Protein AF-A0A927GPQ0-F1 (afdb_monomer_lite)

Sequence (306 aa):
MLKRHEITLTTPRPESTDDLEQVFSGLIETIDRRLIIAIDDIDRLSASEVLEAITTVRSLLITGTYHKCPPVFLISCDEDIVREAIVGVRPGLAHRPVQQARASEQQVPIKAAERKATEEAAQEYLNKLFTVRLVLPTHHDADLRLYLEQLLTQPDPHQLVGRLGGISALRDVLETLIHPEVRDPRHAIRLLNAFLADYGVAIRREQDNGAIAWITRGEVTGHPIALARLTVLRHDYRALYDAIRAEHDLLALLDDALLNTPSALRDPLLEGYTLKEEEDGSGTCPATASVLCPVSTPQPTLECAT

Organism: Streptomyces globisporus (NCBI:txid1908)

Radius of gyration: 28.95 Å; chains: 1; bounding box: 89×50×81 Å

Foldseek 3Di:
DPDDDDCPDDDPDDPDLVSVLVVLLVVVQVDPDAAEAEDEALLVDQLVSSVVVLVSVQSNQVSQPVDPHRYHYHYDYDPVSNLVSQCVVPLPPDDPDDDDDDDDPDPDPVVVVSSVVSSVVSVVVVVVSDPDDDDDDWDDLVVLLVVVLCVQPPPHHPPVCVLLVHSVSSSLLSVLLSDPVPTDNVSSVVLVVQLVVVLVVVVVLCPPPDVDSVDHNCNDSVCSSVSSNVSCCVPVVVVVVVLCVVPVVVVVLVVCVVVVPVVSCPDPSCPLPDDPPDDDDDDDDDDDDPDSDDDDDDDDDDDDDD

pLDDT: mean 74.05, std 20.0, range [26.34, 95.0]

Structure (mmCIF, N/CA/C/O backbone):
data_AF-A0A927GPQ0-F1
#
_entry.id   AF-A0A927GPQ0-F1
#
loop_
_atom_site.group_PDB
_atom_site.id
_atom_site.type_symbol
_atom_site.label_atom_id
_atom_site.label_alt_id
_atom_site.label_comp_id
_atom_site.label_asym_id
_atom_site.label_entity_id
_atom_site.label_seq_id
_atom_site.pdbx_PDB_ins_code
_atom_site.Cartn_x
_atom_site.Cartn_y
_atom_site.Cartn_z
_atom_site.occupancy
_atom_site.B_iso_or_equiv
_atom_site.auth_seq_id
_atom_site.auth_comp_id
_atom_site.auth_asym_id
_atom_site.auth_atom_id
_atom_site.pdbx_PDB_model_num
ATOM 1 N N . MET A 1 1 ? -15.956 12.354 -6.361 1.00 35.50 1 MET A N 1
ATOM 2 C CA . MET A 1 1 ? -16.480 13.625 -5.812 1.00 35.50 1 MET A CA 1
ATOM 3 C C . MET A 1 1 ? -16.931 13.386 -4.379 1.00 35.50 1 MET A C 1
ATOM 5 O O . MET A 1 1 ? -17.931 12.708 -4.181 1.00 35.50 1 MET A O 1
ATOM 9 N N . LEU A 1 2 ? -16.178 13.868 -3.388 1.00 34.47 2 LEU A N 1
ATOM 10 C CA . LEU A 1 2 ? -16.623 13.863 -1.990 1.00 34.47 2 LEU A CA 1
ATOM 11 C C . LEU A 1 2 ? -17.802 14.837 -1.859 1.00 34.47 2 LEU A C 1
ATOM 13 O O . LEU A 1 2 ? -17.718 15.970 -2.335 1.00 34.47 2 LEU A O 1
ATOM 17 N N . LYS A 1 3 ? -18.923 14.378 -1.288 1.00 41.16 3 LYS A N 1
ATOM 18 C CA . LYS A 1 3 ? -20.101 15.225 -1.057 1.00 41.16 3 LYS A CA 1
ATOM 19 C C . LYS A 1 3 ? -19.703 16.432 -0.203 1.00 41.16 3 LYS A C 1
ATOM 21 O O . LYS A 1 3 ? -18.959 16.290 0.764 1.00 41.16 3 LYS A O 1
ATOM 26 N N . ARG A 1 4 ? -20.233 17.607 -0.556 1.00 45.09 4 ARG A N 1
ATOM 27 C CA . ARG A 1 4 ? -20.211 18.807 0.292 1.00 45.09 4 ARG A CA 1
ATOM 28 C C . ARG A 1 4 ? -20.774 18.414 1.662 1.00 45.09 4 ARG A C 1
ATOM 30 O O . ARG A 1 4 ? -21.882 17.888 1.717 1.00 45.09 4 ARG A O 1
ATOM 37 N N . HIS A 1 5 ? -19.998 18.600 2.724 1.00 54.56 5 HIS A N 1
ATOM 38 C CA . HIS A 1 5 ? -20.475 18.382 4.084 1.00 54.56 5 HIS A CA 1
ATOM 39 C C . HIS A 1 5 ? -21.191 19.649 4.555 1.00 54.56 5 HIS A C 1
ATOM 41 O O . HIS A 1 5 ? -20.748 20.762 4.272 1.00 54.56 5 HIS A O 1
ATOM 47 N N . GLU A 1 6 ? -22.312 19.469 5.236 1.00 63.88 6 GLU A N 1
ATOM 48 C CA . GLU A 1 6 ? -23.047 20.533 5.907 1.00 63.88 6 GLU A CA 1
ATOM 49 C C . GLU A 1 6 ? -22.854 20.311 7.405 1.00 63.88 6 GLU A C 1
ATOM 51 O O . GLU A 1 6 ? -23.092 19.211 7.905 1.00 63.88 6 GLU A O 1
ATOM 56 N N . ILE A 1 7 ? -22.330 21.318 8.103 1.00 65.62 7 ILE A N 1
ATOM 57 C CA . ILE A 1 7 ? -22.150 21.244 9.553 1.00 65.62 7 ILE A CA 1
ATOM 58 C C . ILE A 1 7 ? -23.522 21.491 10.174 1.00 65.62 7 ILE A C 1
ATOM 60 O O . ILE A 1 7 ? -23.988 22.625 10.227 1.00 65.62 7 ILE A O 1
ATOM 64 N N . THR A 1 8 ? -24.177 20.419 10.610 1.00 59.59 8 THR A N 1
ATOM 65 C CA . THR A 1 8 ? -25.520 20.471 11.204 1.00 59.59 8 THR A CA 1
ATOM 66 C C . THR A 1 8 ? -25.501 20.852 12.683 1.00 59.59 8 THR A C 1
ATOM 68 O O . THR A 1 8 ? -26.508 21.326 13.201 1.00 59.59 8 THR A O 1
ATOM 71 N N . LEU A 1 9 ? -24.375 20.641 13.374 1.00 58.19 9 LEU A N 1
ATOM 72 C CA . LEU A 1 9 ? -24.238 20.902 14.804 1.00 58.19 9 LEU A CA 1
ATOM 73 C C . LEU A 1 9 ? -22.770 21.166 15.168 1.00 58.19 9 LEU A C 1
ATOM 75 O O . LEU A 1 9 ? -21.884 20.442 14.714 1.00 58.19 9 LEU A O 1
ATOM 79 N N . THR A 1 10 ? -22.523 22.163 16.017 1.00 63.78 10 THR A N 1
ATOM 80 C CA . THR A 1 10 ? -21.186 22.469 16.543 1.00 63.78 10 THR A CA 1
ATOM 81 C C . THR A 1 10 ? -21.266 22.544 18.061 1.00 63.78 10 THR A C 1
ATOM 83 O O . THR A 1 10 ? -21.951 23.409 18.603 1.00 63.78 10 THR A O 1
ATOM 86 N N . THR A 1 11 ? -20.574 21.643 18.750 1.00 61.56 11 THR A N 1
ATOM 87 C CA . THR A 1 11 ? -20.457 21.636 20.214 1.00 61.56 11 THR A CA 1
ATOM 88 C C . THR A 1 11 ? -19.042 22.040 20.634 1.00 61.56 11 THR A C 1
ATOM 90 O O . THR A 1 11 ? -18.096 21.803 19.875 1.00 61.56 11 THR A O 1
ATOM 93 N N . PRO A 1 12 ? -18.866 22.668 21.813 1.00 64.75 12 PRO A N 1
ATOM 94 C CA . PRO A 1 12 ? -17.539 22.937 22.358 1.00 64.75 12 PRO A CA 1
ATOM 95 C C . PRO A 1 12 ? -16.742 21.636 22.493 1.00 64.75 12 PRO A C 1
ATOM 97 O O . PRO A 1 12 ? -17.313 20.559 22.684 1.00 64.75 12 PRO A O 1
ATOM 100 N N . ARG A 1 13 ? -15.416 21.739 22.356 1.00 71.12 13 ARG A N 1
ATOM 101 C CA . ARG A 1 13 ? -14.523 20.588 22.492 1.00 71.12 13 ARG A CA 1
ATOM 102 C C . ARG A 1 13 ? -14.654 20.043 23.923 1.00 71.12 13 ARG A C 1
ATOM 104 O O . ARG A 1 13 ? -14.465 20.828 24.848 1.00 71.12 13 ARG A O 1
ATOM 111 N N . PRO A 1 14 ? -14.966 18.752 24.112 1.00 75.31 14 PRO A N 1
ATOM 112 C CA . PRO A 1 14 ? -14.990 18.165 25.445 1.00 75.31 14 PRO A CA 1
ATOM 113 C C . PRO A 1 14 ? -13.581 18.200 26.051 1.00 75.31 14 PRO A C 1
ATOM 115 O O . PRO A 1 14 ? -12.601 17.911 25.358 1.00 75.31 14 PRO A O 1
ATOM 118 N N . GLU A 1 15 ? -13.485 18.594 27.322 1.00 76.00 15 GLU A N 1
ATOM 119 C CA . GLU A 1 15 ? -12.213 18.725 28.051 1.00 76.00 15 GLU A CA 1
ATOM 120 C C . GLU A 1 15 ? -11.910 17.498 28.926 1.00 76.00 15 GLU A C 1
ATOM 122 O O . GLU A 1 15 ? -10.756 17.274 29.288 1.00 76.00 15 GLU A O 1
ATOM 127 N N . SER A 1 16 ? -12.924 16.677 29.219 1.00 80.94 16 SER A N 1
ATOM 128 C CA . SER A 1 16 ? -12.806 15.435 29.986 1.00 80.94 16 SER A CA 1
ATOM 129 C C . SER A 1 16 ? -13.460 14.240 29.281 1.00 80.94 16 SER A C 1
ATOM 131 O O . SER A 1 16 ? -14.240 14.395 28.337 1.00 80.94 16 SER A O 1
ATOM 133 N N . THR A 1 17 ? -13.148 13.028 29.750 1.00 76.81 17 THR A N 1
ATOM 134 C CA . THR A 1 17 ? -13.767 11.784 29.265 1.00 76.81 17 THR A CA 1
ATOM 135 C C . THR A 1 17 ? -15.275 11.76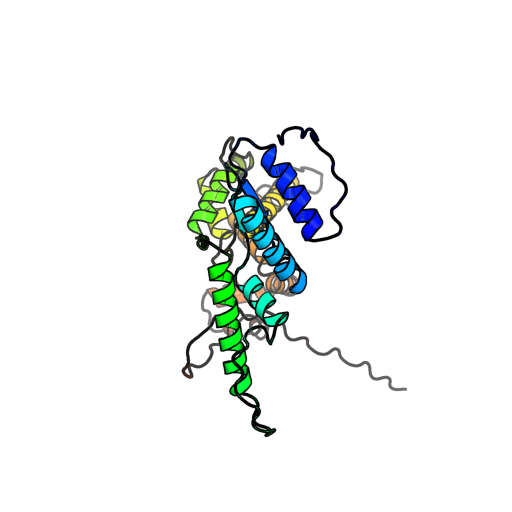5 29.521 1.00 76.81 17 THR A C 1
ATOM 137 O O . THR A 1 17 ? -16.032 11.387 28.631 1.00 76.81 17 THR A O 1
ATOM 140 N N . ASP A 1 18 ? -15.715 12.240 30.687 1.00 81.31 18 ASP A N 1
ATOM 141 C CA . ASP A 1 18 ? -17.134 12.286 31.059 1.00 81.31 18 ASP A CA 1
ATOM 142 C C . ASP A 1 18 ? -17.908 13.271 30.163 1.00 81.31 18 ASP A C 1
ATOM 144 O O . ASP A 1 18 ? -18.991 12.955 29.666 1.00 81.31 18 ASP A O 1
ATOM 148 N N . ASP A 1 19 ? -17.319 14.440 29.871 1.00 84.50 19 ASP A N 1
ATOM 149 C CA . ASP A 1 19 ? -17.909 15.410 28.937 1.00 84.50 19 ASP A CA 1
ATOM 150 C C . ASP A 1 19 ? -18.033 14.817 27.531 1.00 84.50 19 ASP A C 1
ATOM 152 O O . ASP A 1 19 ? -19.026 15.031 26.831 1.00 84.50 19 ASP A O 1
ATOM 156 N N . LEU A 1 20 ? -17.021 14.057 27.107 1.00 85.69 20 LEU A N 1
ATOM 157 C CA . LEU A 1 20 ? -17.003 13.397 25.809 1.00 85.69 20 LEU A CA 1
ATOM 158 C C . LEU A 1 20 ? -18.103 12.332 25.710 1.00 85.69 20 LEU A C 1
ATOM 160 O O . LEU A 1 20 ? -18.787 12.270 24.687 1.00 85.69 20 LEU A O 1
ATOM 164 N N . GLU A 1 21 ? -18.328 11.543 26.763 1.00 85.06 21 GLU A N 1
ATOM 165 C CA . GLU A 1 21 ? -19.433 10.579 26.831 1.00 85.06 21 GLU A CA 1
ATOM 166 C C . GLU A 1 21 ? -20.800 11.265 26.767 1.00 85.06 21 GLU A C 1
ATOM 168 O O . GLU A 1 21 ? -21.689 10.805 26.045 1.00 85.06 21 GLU A O 1
ATOM 173 N N . GLN A 1 22 ? -20.972 12.383 27.476 1.00 85.62 22 GLN A N 1
ATOM 174 C CA . GLN A 1 22 ? -22.234 13.119 27.493 1.00 85.62 22 GLN A CA 1
ATOM 175 C C . GLN A 1 22 ? -22.545 13.752 26.132 1.00 85.62 22 GLN A C 1
ATOM 177 O O . GLN A 1 22 ? -23.672 13.645 25.638 1.00 85.62 22 GLN A O 1
ATOM 182 N N . VAL A 1 23 ? -21.543 14.364 25.495 1.00 86.00 23 VAL A N 1
ATOM 183 C CA . VAL A 1 23 ? -21.668 14.897 24.132 1.00 86.00 23 VAL A CA 1
ATOM 184 C C . VAL A 1 23 ? -21.967 13.770 23.148 1.00 86.00 23 VAL A C 1
ATOM 186 O O . VAL A 1 23 ? -22.861 13.910 22.314 1.00 86.00 23 VAL A O 1
ATOM 189 N N . PHE A 1 24 ? -21.269 12.637 23.257 1.00 88.62 24 PHE A N 1
ATOM 190 C CA . PHE A 1 24 ? -21.509 11.486 22.393 1.00 88.62 24 PHE A CA 1
ATOM 191 C C . PHE A 1 24 ? -22.931 10.947 22.543 1.00 88.62 24 PHE A C 1
ATOM 193 O O . PHE A 1 24 ? -23.598 10.756 21.530 1.00 88.62 24 PHE A O 1
ATOM 200 N N . SER A 1 25 ? -23.412 10.774 23.778 1.00 86.56 25 SER A N 1
ATOM 201 C CA . SER A 1 25 ? -24.778 10.331 24.078 1.00 86.56 25 SER A CA 1
ATOM 202 C C . SER A 1 25 ? -25.826 11.243 23.430 1.00 86.56 25 SER A C 1
ATOM 204 O O . SER A 1 25 ? -26.692 10.778 22.687 1.00 86.56 25 SER A O 1
ATOM 206 N N . GLY A 1 26 ? -25.682 12.563 23.595 1.00 85.06 26 GLY A N 1
ATOM 207 C CA . GLY A 1 26 ? -26.582 13.527 22.959 1.00 85.06 26 GLY A CA 1
ATOM 208 C C . GLY A 1 26 ? -26.540 13.470 21.429 1.00 85.06 26 GLY A C 1
ATOM 209 O O . GLY A 1 26 ? -27.575 13.576 20.775 1.00 85.06 26 GLY A O 1
ATOM 210 N N . LEU A 1 27 ? -25.362 13.257 20.833 1.00 84.12 27 LEU A N 1
ATOM 211 C CA . LEU A 1 27 ? -25.227 13.133 19.380 1.00 84.12 27 LEU A CA 1
ATOM 212 C C . LEU A 1 27 ? -25.909 11.870 18.849 1.00 84.12 27 LEU A C 1
ATOM 214 O O . LEU A 1 27 ? -26.637 11.945 17.859 1.00 84.12 27 LEU A O 1
ATOM 218 N N . ILE A 1 28 ? -25.712 10.721 19.493 1.00 87.75 28 ILE A N 1
ATOM 219 C CA . ILE A 1 28 ? -26.291 9.460 19.017 1.00 87.75 28 ILE A CA 1
ATOM 220 C C . ILE A 1 28 ? -27.809 9.390 19.216 1.00 87.75 28 ILE A C 1
ATOM 222 O O . ILE A 1 28 ? -28.476 8.729 18.424 1.00 87.75 28 ILE A O 1
ATOM 226 N N . GLU A 1 29 ? -28.380 10.116 20.185 1.00 85.31 29 GLU A N 1
ATOM 227 C CA . GLU A 1 29 ? -29.839 10.258 20.329 1.00 85.31 29 GLU A CA 1
ATOM 228 C C . GLU A 1 29 ? -30.501 10.929 19.122 1.00 85.31 29 GLU A C 1
ATOM 230 O O . GLU A 1 29 ? -31.644 10.620 18.795 1.00 85.31 29 GLU A O 1
ATOM 235 N N . THR A 1 30 ? -29.787 11.816 18.424 1.00 84.88 30 THR A N 1
ATOM 236 C CA . THR A 1 30 ? -30.317 12.489 17.226 1.00 84.88 30 THR A CA 1
ATOM 237 C C . THR A 1 30 ? -30.291 11.614 15.969 1.00 84.88 30 THR A C 1
ATOM 239 O O . THR A 1 30 ? -30.823 12.005 14.928 1.00 84.88 30 THR A O 1
ATOM 242 N N . ILE A 1 31 ? -29.666 10.433 16.033 1.00 84.69 31 ILE A N 1
ATOM 243 C CA . ILE A 1 31 ? -29.423 9.573 14.876 1.00 84.69 31 ILE A CA 1
ATOM 244 C C . ILE A 1 31 ? -30.365 8.364 14.922 1.00 84.69 31 ILE A C 1
ATOM 246 O O . ILE A 1 31 ? -30.098 7.351 15.558 1.00 84.69 31 ILE A O 1
ATOM 250 N N . ASP A 1 32 ? -31.439 8.420 14.132 1.00 84.00 32 ASP A N 1
ATOM 251 C CA . ASP A 1 32 ? -32.429 7.332 14.009 1.00 84.00 32 ASP A CA 1
ATOM 252 C C . ASP A 1 32 ? -31.963 6.132 13.155 1.00 84.00 32 ASP A C 1
ATOM 254 O O . ASP A 1 32 ? -32.746 5.242 12.809 1.00 84.00 32 ASP A O 1
ATOM 258 N N . ARG A 1 33 ? -30.694 6.111 12.737 1.00 86.38 33 ARG A N 1
ATOM 259 C CA . ARG A 1 33 ? -30.117 5.083 11.857 1.00 86.38 33 ARG A CA 1
ATOM 260 C C . ARG A 1 33 ? -28.932 4.402 12.525 1.00 86.38 33 ARG A C 1
ATOM 262 O O . ARG A 1 33 ? -28.359 4.902 13.482 1.00 86.38 33 ARG A O 1
ATOM 269 N N . ARG A 1 34 ? -28.517 3.260 11.973 1.00 86.38 34 ARG A N 1
ATOM 270 C CA . ARG A 1 34 ? -27.293 2.589 12.417 1.00 86.38 34 ARG A CA 1
ATOM 271 C C . ARG A 1 34 ? -26.078 3.483 12.151 1.00 86.38 34 ARG A C 1
ATOM 273 O O . ARG A 1 34 ? -25.775 3.772 10.994 1.00 86.38 34 ARG A O 1
ATOM 280 N N . LEU A 1 35 ? -25.393 3.879 13.218 1.00 89.44 35 LEU A N 1
ATOM 281 C CA . LEU A 1 35 ? -24.148 4.636 13.163 1.00 89.44 35 LEU A CA 1
ATOM 282 C C . LEU A 1 35 ? -22.956 3.677 13.042 1.00 89.44 35 LEU A C 1
ATOM 284 O O . LEU A 1 35 ? -22.851 2.713 13.801 1.00 89.44 35 LEU A O 1
ATOM 288 N N . ILE A 1 36 ? -22.065 3.939 12.086 1.00 91.56 36 ILE A N 1
ATOM 289 C CA . ILE A 1 36 ? -20.790 3.231 11.928 1.00 91.56 36 ILE A CA 1
ATOM 290 C C . ILE A 1 36 ? -19.677 4.267 12.058 1.00 91.56 36 ILE A C 1
ATOM 292 O O . ILE A 1 36 ? -19.671 5.256 11.328 1.00 91.56 36 ILE A O 1
ATOM 296 N N . ILE A 1 37 ? -18.752 4.031 12.982 1.00 91.69 37 ILE A N 1
ATOM 297 C CA . ILE A 1 37 ? -17.593 4.880 13.248 1.00 91.69 37 ILE A CA 1
ATOM 298 C C . ILE A 1 37 ? -16.360 4.070 12.861 1.00 91.69 37 ILE A C 1
ATOM 300 O O . ILE A 1 37 ? -16.071 3.053 13.484 1.00 91.69 37 ILE A O 1
ATOM 304 N N . ALA A 1 38 ? -15.665 4.495 11.809 1.00 93.75 38 ALA A N 1
ATOM 305 C CA . ALA A 1 38 ? -14.419 3.876 11.376 1.00 93.75 38 ALA A CA 1
ATOM 306 C C . ALA A 1 38 ? -13.232 4.703 11.880 1.00 93.75 38 ALA A C 1
ATOM 308 O O . ALA A 1 38 ? -13.181 5.911 11.648 1.00 93.75 38 ALA A O 1
ATOM 309 N N . ILE A 1 39 ? -12.311 4.044 12.574 1.00 92.56 39 ILE A N 1
ATOM 310 C CA . ILE A 1 39 ? -11.076 4.605 13.114 1.00 92.56 39 ILE A CA 1
ATOM 311 C C . ILE A 1 39 ? -9.935 3.854 12.439 1.00 92.56 39 ILE A C 1
ATOM 313 O O . ILE A 1 39 ? -9.828 2.638 12.586 1.00 92.56 39 ILE A O 1
ATOM 317 N N . ASP A 1 40 ? -9.123 4.578 11.678 1.00 92.12 40 ASP A N 1
ATOM 318 C CA . ASP A 1 40 ? -8.018 4.007 10.912 1.00 92.12 40 ASP A CA 1
ATOM 319 C C . ASP A 1 40 ? -6.670 4.344 11.550 1.00 92.12 40 ASP A C 1
ATOM 321 O O . ASP A 1 40 ? -6.547 5.377 12.213 1.00 92.12 40 ASP A O 1
ATOM 325 N N . ASP A 1 41 ? -5.675 3.483 11.323 1.00 89.44 41 ASP A N 1
ATOM 326 C CA . ASP A 1 41 ? -4.270 3.695 11.686 1.00 89.44 41 ASP A CA 1
ATOM 327 C C . ASP A 1 41 ? -4.035 4.058 13.183 1.00 89.44 41 ASP A C 1
ATOM 329 O O . ASP A 1 41 ? -3.163 4.870 13.515 1.00 89.44 41 ASP A O 1
ATOM 333 N N . ILE A 1 42 ? -4.804 3.484 14.125 1.00 89.56 42 ILE A N 1
ATOM 334 C CA . ILE A 1 42 ? -4.633 3.760 15.576 1.00 89.56 42 ILE A CA 1
ATOM 335 C C . ILE A 1 42 ? -3.237 3.358 16.084 1.00 89.56 42 ILE A C 1
ATOM 337 O O . ILE A 1 42 ? -2.713 3.951 17.020 1.00 89.56 42 ILE A O 1
ATOM 341 N N . ASP A 1 43 ? -2.617 2.379 15.435 1.00 88.56 43 ASP A N 1
ATOM 342 C CA . ASP A 1 43 ? -1.266 1.870 15.660 1.00 88.56 43 ASP A CA 1
ATOM 343 C C . ASP A 1 43 ? -0.155 2.860 15.266 1.00 88.56 43 ASP A C 1
ATOM 345 O O . ASP A 1 43 ? 1.009 2.634 15.589 1.00 88.56 43 ASP A O 1
ATOM 349 N N . ARG A 1 44 ? -0.481 3.995 14.630 1.00 89.94 44 ARG A N 1
ATOM 350 C CA . ARG A 1 44 ? 0.476 5.097 14.404 1.00 89.94 44 ARG A CA 1
ATOM 351 C C . ARG A 1 44 ? 0.666 6.012 15.615 1.00 89.94 44 ARG A C 1
ATOM 353 O O . ARG A 1 44 ? 1.570 6.848 15.598 1.00 89.94 44 ARG A O 1
ATOM 360 N N . LEU A 1 45 ? -0.208 5.919 16.616 1.00 89.31 45 LEU A N 1
ATOM 361 C CA . LEU A 1 45 ? -0.140 6.740 17.823 1.00 89.31 45 LEU A CA 1
ATOM 362 C C . LEU A 1 45 ? 1.001 6.285 18.743 1.00 89.31 45 LEU A C 1
ATOM 364 O O . LEU A 1 45 ? 1.496 5.162 18.649 1.00 89.31 45 LEU A O 1
ATOM 368 N N . SER A 1 46 ? 1.411 7.148 19.678 1.00 88.56 46 SER A N 1
ATOM 369 C CA . SER A 1 46 ? 2.329 6.717 20.735 1.00 88.56 46 SER A CA 1
ATOM 370 C C . SER A 1 46 ? 1.657 5.686 21.648 1.00 88.56 46 SER A C 1
ATOM 372 O O . SER A 1 46 ? 0.436 5.662 21.794 1.00 88.56 46 SER A O 1
ATOM 374 N N . ALA A 1 47 ? 2.447 4.848 22.321 1.00 86.50 47 ALA A N 1
ATOM 375 C CA . ALA A 1 47 ? 1.906 3.747 23.116 1.00 86.50 47 ALA A CA 1
ATOM 376 C C . ALA A 1 47 ? 0.869 4.191 24.173 1.00 86.50 47 ALA A C 1
ATOM 378 O O . ALA A 1 47 ? -0.133 3.507 24.391 1.00 86.50 47 ALA A O 1
ATOM 379 N N . SER A 1 48 ? 1.076 5.350 24.813 1.00 85.75 48 SER A N 1
ATOM 380 C CA . SER A 1 48 ? 0.124 5.918 25.777 1.00 85.75 48 SER A CA 1
ATOM 381 C C . SER A 1 48 ? -1.182 6.364 25.123 1.00 85.75 48 SER A C 1
ATOM 383 O O . SER A 1 48 ? -2.253 6.110 25.668 1.00 85.75 48 SER A O 1
ATOM 385 N N . GLU A 1 49 ? -1.094 6.982 23.946 1.00 88.88 49 GLU A N 1
ATOM 386 C CA . GLU A 1 49 ? -2.250 7.466 23.188 1.00 88.88 49 GLU A CA 1
ATOM 387 C C . GLU A 1 49 ? -3.067 6.309 22.603 1.00 88.88 49 GLU A C 1
ATOM 389 O O . GLU A 1 49 ? -4.291 6.381 22.598 1.00 88.88 49 GLU A O 1
ATOM 394 N N . VAL A 1 50 ? -2.421 5.213 22.177 1.00 88.12 50 VAL A N 1
ATOM 395 C CA . VAL A 1 50 ? -3.112 3.982 21.745 1.00 88.12 50 VAL A CA 1
ATOM 396 C C . VAL A 1 50 ? -4.028 3.472 22.859 1.00 88.12 50 VAL A C 1
ATOM 398 O O . VAL A 1 50 ? -5.203 3.184 22.630 1.00 88.12 50 VAL A O 1
ATOM 401 N N . LEU A 1 51 ? -3.505 3.380 24.086 1.00 84.31 51 LEU A N 1
ATOM 402 C CA . LEU A 1 51 ? -4.264 2.884 25.230 1.00 84.31 51 LEU A CA 1
ATOM 403 C C . LEU A 1 51 ? -5.400 3.832 25.628 1.00 84.31 51 LEU A C 1
ATOM 405 O O . LEU A 1 51 ? -6.490 3.369 25.978 1.00 84.31 51 LEU A O 1
ATOM 409 N N . GLU A 1 52 ? -5.148 5.140 25.591 1.00 87.00 52 GLU A N 1
ATOM 410 C CA . GLU A 1 52 ? -6.166 6.159 25.841 1.00 87.00 52 GLU A CA 1
ATOM 411 C C . GLU A 1 52 ? -7.286 6.058 24.805 1.00 87.00 52 GLU A C 1
ATOM 413 O O . GLU A 1 52 ? -8.436 5.855 25.182 1.00 87.00 52 GLU A O 1
ATOM 418 N N . ALA A 1 53 ? -6.948 6.050 23.514 1.00 89.12 53 ALA A N 1
ATOM 419 C CA . ALA A 1 53 ? -7.902 5.929 22.419 1.00 89.12 53 ALA A CA 1
ATOM 420 C C . ALA A 1 53 ? -8.746 4.650 22.528 1.00 89.12 53 ALA A C 1
ATOM 422 O O . ALA A 1 53 ? -9.971 4.705 22.425 1.00 89.12 53 ALA A O 1
ATOM 423 N N . ILE A 1 54 ? -8.123 3.504 22.812 1.00 87.75 54 ILE A N 1
ATOM 424 C CA . ILE A 1 54 ? -8.828 2.236 23.040 1.00 87.75 54 ILE A CA 1
ATOM 425 C C . ILE A 1 54 ? -9.780 2.325 24.242 1.00 87.75 54 ILE A C 1
ATOM 427 O O . ILE A 1 54 ? -10.917 1.845 24.182 1.00 87.75 54 ILE A O 1
ATOM 431 N N . THR A 1 55 ? -9.335 2.941 25.338 1.00 86.00 55 THR A N 1
ATOM 432 C CA . THR A 1 55 ? -10.150 3.103 26.549 1.00 86.00 55 THR A CA 1
ATOM 433 C C . THR A 1 55 ? -11.340 4.022 26.285 1.00 86.00 55 THR A C 1
ATOM 435 O O . THR A 1 55 ? -12.457 3.693 26.684 1.00 86.00 55 THR A O 1
ATOM 438 N N . THR A 1 56 ? -11.134 5.114 25.549 1.00 89.19 56 THR A N 1
ATOM 439 C CA . THR A 1 56 ? -12.193 6.028 25.115 1.00 89.19 56 THR A CA 1
ATOM 440 C C . THR A 1 56 ? -13.191 5.320 24.209 1.00 89.19 56 THR A C 1
ATOM 442 O O . THR A 1 56 ? -14.388 5.383 24.462 1.00 89.19 56 THR A O 1
ATOM 445 N N . VAL A 1 57 ? -12.735 4.570 23.199 1.00 89.88 57 VAL A N 1
ATOM 446 C CA . VAL A 1 57 ? -13.636 3.804 22.320 1.00 89.88 57 VAL A CA 1
ATOM 447 C C . VAL A 1 57 ? -14.467 2.804 23.122 1.00 89.88 57 VAL A C 1
ATOM 449 O O . VAL A 1 57 ? -15.665 2.665 22.882 1.00 89.88 57 VAL A O 1
ATOM 452 N N . ARG A 1 58 ? -13.865 2.138 24.112 1.00 87.50 58 ARG A N 1
ATOM 453 C CA . ARG A 1 58 ? -14.592 1.232 25.007 1.00 87.50 58 ARG A CA 1
ATOM 454 C C . ARG A 1 58 ? -15.670 1.952 25.814 1.00 87.50 58 ARG A C 1
ATOM 456 O O . ARG A 1 58 ? -16.769 1.419 25.946 1.00 87.50 58 ARG A O 1
ATOM 463 N N . SER A 1 59 ? -15.357 3.120 26.364 1.00 88.06 59 SER A N 1
ATOM 464 C CA . SER A 1 59 ? -16.312 3.925 27.130 1.00 88.06 59 SER A CA 1
ATOM 465 C C . SER A 1 59 ? -17.475 4.372 26.231 1.00 88.06 59 SER A C 1
ATOM 467 O O . SER A 1 59 ? -18.632 4.095 26.543 1.00 88.06 59 SER A O 1
ATOM 469 N N . LEU A 1 60 ? -17.178 4.879 25.030 1.00 89.94 60 LEU A N 1
ATOM 470 C CA . LEU A 1 60 ? -18.183 5.266 24.038 1.00 89.94 60 LEU A CA 1
ATOM 471 C C . LEU A 1 60 ? -19.063 4.101 23.573 1.00 89.94 60 LEU A C 1
ATOM 473 O O . LEU A 1 60 ? -20.266 4.276 23.375 1.00 89.94 60 LEU A O 1
ATOM 477 N N . LEU A 1 61 ? -18.485 2.909 23.401 1.00 87.56 61 LEU A N 1
ATOM 478 C CA . LEU A 1 61 ? -19.234 1.688 23.109 1.00 87.56 61 LEU A CA 1
ATOM 479 C C . LEU A 1 61 ? -20.255 1.410 24.215 1.00 87.56 61 LEU A C 1
ATOM 481 O O . LEU A 1 61 ? -21.429 1.216 23.913 1.00 87.56 61 LEU A O 1
ATOM 485 N N . ILE A 1 62 ? -19.830 1.433 25.482 1.00 86.81 62 ILE A N 1
ATOM 486 C CA . ILE A 1 62 ? -20.709 1.198 26.637 1.00 86.81 62 ILE A CA 1
ATOM 487 C C . ILE A 1 62 ? -21.820 2.248 26.686 1.00 86.81 62 ILE A C 1
ATOM 489 O O . ILE A 1 62 ? -22.988 1.873 26.781 1.00 86.81 62 ILE A O 1
ATOM 493 N N . THR A 1 63 ? -21.494 3.531 26.536 1.00 86.19 63 THR A N 1
ATOM 494 C CA . THR A 1 63 ?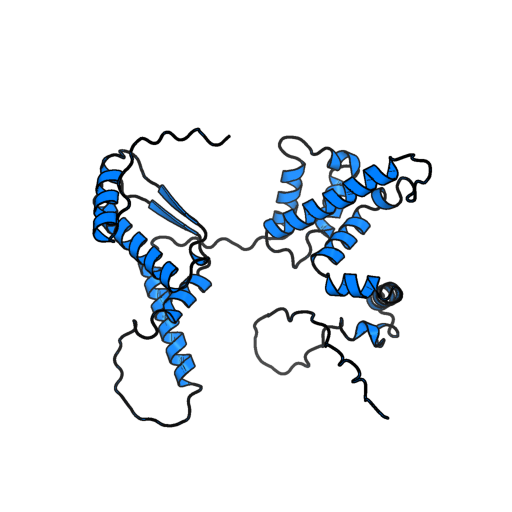 -22.488 4.614 26.491 1.00 86.19 63 THR A CA 1
ATOM 495 C C . THR A 1 63 ? -23.490 4.377 25.360 1.00 86.19 63 THR A C 1
ATOM 497 O O . THR A 1 63 ? -24.699 4.407 25.573 1.00 86.19 63 THR A O 1
ATOM 500 N N . GLY A 1 64 ? -22.997 4.009 24.176 1.00 84.00 64 GLY A N 1
ATOM 501 C CA . GLY A 1 64 ? -23.808 3.728 22.996 1.00 84.00 64 GLY A CA 1
ATOM 502 C C . GLY A 1 64 ? -24.677 2.465 23.063 1.00 84.00 64 GLY A C 1
ATOM 503 O O . GLY A 1 64 ? -25.683 2.393 22.354 1.00 84.00 64 GLY A O 1
ATOM 504 N N . THR A 1 65 ? -24.340 1.468 23.892 1.00 82.19 65 THR A N 1
ATOM 505 C CA . THR A 1 65 ? -25.085 0.191 23.935 1.00 82.19 65 THR A CA 1
ATOM 506 C C . THR A 1 65 ? -26.538 0.322 24.383 1.00 82.19 65 THR A C 1
ATOM 508 O O . THR A 1 65 ? -27.360 -0.503 23.988 1.00 82.19 65 THR A O 1
ATOM 511 N N . TYR A 1 66 ? -26.879 1.352 25.160 1.00 77.75 66 TYR A N 1
ATOM 512 C CA . TYR A 1 66 ? -28.240 1.542 25.675 1.00 77.75 66 TYR A CA 1
ATOM 513 C C . TYR A 1 66 ? -29.183 2.235 24.680 1.00 77.75 66 TYR A C 1
ATOM 515 O O . TYR A 1 66 ? -30.372 2.394 24.959 1.00 77.75 66 TYR A O 1
ATOM 523 N N . HIS A 1 67 ? -28.683 2.619 23.503 1.00 80.06 67 HIS A N 1
ATOM 524 C CA . HIS A 1 67 ? -29.470 3.307 22.485 1.00 80.06 67 HIS A CA 1
ATOM 525 C C . HIS A 1 67 ? -30.219 2.329 21.579 1.00 80.06 67 HIS A C 1
ATOM 527 O O . HIS A 1 67 ? -29.794 1.202 21.327 1.00 80.06 67 HIS A O 1
ATOM 533 N N . LYS A 1 68 ? -31.340 2.800 21.019 1.00 80.12 68 LYS A N 1
ATOM 534 C CA . LYS A 1 68 ? -32.205 2.027 20.111 1.00 80.12 68 LYS A CA 1
ATOM 535 C C . LYS A 1 68 ? -31.445 1.439 18.914 1.00 80.12 68 LYS A C 1
ATOM 537 O O . LYS A 1 68 ? -31.801 0.371 18.420 1.00 80.12 68 LYS A O 1
ATOM 542 N N . CYS A 1 69 ? -30.416 2.138 18.438 1.00 83.12 69 CYS A N 1
ATOM 543 C CA . CYS A 1 69 ? -29.497 1.675 17.403 1.00 83.12 69 CYS A CA 1
ATOM 544 C C . CYS A 1 69 ? -28.052 1.815 17.904 1.00 83.12 69 CYS A C 1
ATOM 546 O O . CYS A 1 69 ? -27.456 2.874 17.712 1.00 83.12 69 CYS A O 1
ATOM 548 N N . PRO A 1 70 ? -27.479 0.770 18.531 1.00 86.12 70 PRO A N 1
ATOM 549 C CA . PRO A 1 70 ? -26.118 0.829 19.047 1.00 86.12 70 PRO A CA 1
ATOM 550 C C . PRO A 1 70 ? -25.105 1.138 17.932 1.00 86.12 70 PRO A C 1
ATOM 552 O O . PRO A 1 70 ? -25.199 0.550 16.842 1.00 86.12 70 PRO A O 1
ATOM 555 N N . PRO A 1 71 ? -24.137 2.038 18.174 1.00 90.75 71 PRO A N 1
ATOM 556 C CA . PRO A 1 71 ? -23.093 2.340 17.208 1.00 90.75 71 PRO A CA 1
ATOM 557 C C . PRO A 1 71 ? -22.162 1.140 17.002 1.00 90.75 71 PRO A C 1
ATOM 559 O O . PRO A 1 71 ? -21.926 0.341 17.907 1.00 90.75 71 PRO A O 1
ATOM 562 N N . VAL A 1 72 ? -21.604 1.028 15.797 1.00 90.88 72 VAL A N 1
ATOM 563 C CA . VAL A 1 72 ? -20.578 0.034 15.459 1.00 90.88 72 VAL A CA 1
ATOM 564 C C . VAL A 1 72 ? -19.253 0.746 15.261 1.00 90.88 72 VAL A C 1
ATOM 566 O O . VAL A 1 72 ? -19.159 1.628 14.411 1.00 90.88 72 VAL A O 1
ATOM 569 N N . PHE A 1 73 ? -18.230 0.328 15.999 1.00 92.19 73 PHE A N 1
ATOM 570 C CA . PHE A 1 73 ? -16.869 0.817 15.826 1.00 92.19 73 PHE A CA 1
ATOM 571 C C . PHE A 1 73 ? -16.074 -0.175 14.977 1.00 92.19 73 PHE A C 1
ATOM 573 O O . PHE A 1 73 ? -16.033 -1.367 15.280 1.00 92.19 73 PHE A O 1
ATOM 580 N N . LEU A 1 74 ? -15.471 0.320 13.900 1.00 93.06 74 LEU A N 1
ATOM 581 C CA . LEU A 1 74 ? -14.518 -0.406 13.069 1.00 93.06 74 LEU A CA 1
ATOM 582 C C . LEU A 1 74 ? -13.141 0.185 13.337 1.00 93.06 74 LEU A C 1
ATOM 584 O O . LEU A 1 74 ? -12.964 1.389 13.182 1.00 93.06 74 LEU A O 1
ATOM 588 N N . ILE A 1 75 ? -12.197 -0.651 13.751 1.00 92.12 75 ILE A N 1
ATOM 589 C CA . ILE A 1 75 ? -10.828 -0.231 14.046 1.00 92.12 75 ILE A CA 1
ATOM 590 C C . ILE A 1 75 ? -9.898 -1.019 13.134 1.00 92.12 75 ILE A C 1
ATOM 592 O O . ILE A 1 75 ? -9.916 -2.251 13.172 1.00 92.12 75 ILE A O 1
ATOM 596 N N . SER A 1 76 ? -9.116 -0.320 12.319 1.00 92.00 76 SER A N 1
ATOM 597 C CA . SER A 1 76 ? -7.966 -0.894 11.619 1.00 92.00 76 SER A CA 1
ATOM 598 C C . SER A 1 76 ? -6.695 -0.573 12.393 1.00 92.00 76 SER A C 1
ATOM 600 O O . SER A 1 76 ? -6.463 0.565 12.800 1.00 92.00 76 SER A O 1
ATOM 602 N N . CYS A 1 77 ? -5.900 -1.610 12.637 1.00 90.38 77 CYS A N 1
ATOM 603 C CA . CYS A 1 77 ? -4.651 -1.520 13.374 1.00 90.38 77 CYS A CA 1
ATOM 604 C C . CYS A 1 77 ? -3.768 -2.733 13.085 1.00 90.38 77 CYS A C 1
ATOM 606 O O . CYS A 1 77 ? -4.288 -3.833 12.873 1.00 90.38 77 CYS A O 1
ATOM 608 N N . ASP A 1 78 ? -2.454 -2.561 13.176 1.00 89.19 78 ASP A N 1
ATOM 609 C CA . ASP A 1 78 ? -1.548 -3.670 13.443 1.00 89.19 78 ASP A CA 1
ATOM 610 C C . ASP A 1 78 ? -1.695 -4.119 14.907 1.00 89.19 78 ASP A C 1
ATOM 612 O O . ASP A 1 78 ? -1.455 -3.366 15.857 1.00 89.19 78 ASP A O 1
ATOM 616 N N . GLU A 1 79 ? -2.135 -5.360 15.098 1.00 87.19 79 GLU A N 1
ATOM 617 C CA . GLU A 1 79 ? -2.364 -5.913 16.428 1.00 87.19 79 GLU A CA 1
ATOM 618 C C . GLU A 1 79 ? -1.072 -6.082 17.232 1.00 87.19 79 GLU A C 1
ATOM 620 O O . GLU A 1 79 ? -1.095 -5.906 18.453 1.00 87.19 79 GLU A O 1
ATOM 625 N N . ASP A 1 80 ? 0.048 -6.393 16.578 1.00 86.75 80 ASP A N 1
ATOM 626 C CA . ASP A 1 80 ? 1.318 -6.592 17.269 1.00 86.75 80 ASP A CA 1
ATOM 627 C C . ASP A 1 80 ? 1.811 -5.262 17.853 1.00 86.75 80 ASP A C 1
ATOM 629 O O . ASP A 1 80 ? 2.219 -5.216 19.015 1.00 86.75 80 ASP A O 1
ATOM 633 N N . ILE A 1 81 ? 1.661 -4.158 17.113 1.00 85.50 81 ILE A N 1
ATOM 634 C CA . ILE A 1 81 ? 1.993 -2.810 17.603 1.00 85.50 81 ILE A CA 1
ATOM 635 C C . ILE A 1 81 ? 1.110 -2.427 18.798 1.00 85.50 81 ILE A C 1
ATOM 637 O O . ILE A 1 81 ? 1.607 -1.932 19.815 1.00 85.50 81 ILE A O 1
ATOM 641 N N . VAL A 1 82 ? -0.200 -2.683 18.718 1.00 86.25 82 VAL A N 1
ATOM 642 C CA . VAL A 1 82 ? -1.132 -2.395 19.820 1.00 86.25 82 VAL A CA 1
ATOM 643 C C . VAL A 1 82 ? -0.813 -3.246 21.056 1.00 86.25 82 VAL A C 1
ATOM 645 O O . VAL A 1 82 ? -0.867 -2.745 22.184 1.00 86.25 82 VAL A O 1
ATOM 648 N N . ARG A 1 83 ? -0.448 -4.520 20.872 1.00 85.38 83 ARG A N 1
ATOM 649 C CA . ARG A 1 83 ? -0.041 -5.411 21.968 1.00 85.38 83 ARG A CA 1
ATOM 650 C C . ARG A 1 83 ? 1.215 -4.887 22.661 1.00 85.38 83 ARG A C 1
ATOM 652 O O . ARG A 1 83 ? 1.212 -4.759 23.887 1.00 85.38 83 ARG A O 1
ATOM 659 N N . GLU A 1 84 ? 2.241 -4.523 21.896 1.00 83.88 84 GLU A N 1
ATOM 660 C CA . GLU A 1 84 ? 3.479 -3.938 22.426 1.00 83.88 84 GLU A CA 1
ATOM 661 C C . GLU A 1 84 ? 3.217 -2.631 23.185 1.00 83.88 84 GLU A C 1
ATOM 663 O O . GLU A 1 84 ? 3.764 -2.416 24.269 1.00 83.88 84 GLU A O 1
ATOM 668 N N . ALA A 1 85 ? 2.318 -1.780 22.682 1.00 83.31 85 ALA A N 1
ATOM 669 C CA . ALA A 1 85 ? 1.931 -0.550 23.367 1.00 83.31 85 ALA A CA 1
ATOM 670 C C . ALA A 1 85 ? 1.322 -0.818 24.757 1.00 83.31 85 ALA A C 1
ATOM 672 O O . ALA A 1 85 ? 1.664 -0.143 25.733 1.00 83.31 85 ALA A O 1
ATOM 673 N N . ILE A 1 86 ? 0.459 -1.832 24.879 1.00 80.94 86 ILE A N 1
ATOM 674 C CA . ILE A 1 86 ? -0.168 -2.210 26.156 1.00 80.94 86 ILE A CA 1
ATOM 675 C C . ILE A 1 86 ? 0.877 -2.740 27.144 1.00 80.94 86 ILE A C 1
ATOM 677 O O . ILE A 1 86 ? 0.874 -2.337 28.313 1.00 80.94 86 ILE A O 1
ATOM 681 N N . VAL A 1 87 ? 1.780 -3.606 26.676 1.00 80.25 87 VAL A N 1
ATOM 682 C CA . VAL A 1 87 ? 2.876 -4.160 27.487 1.00 80.25 87 VAL A CA 1
ATOM 683 C C . VAL A 1 87 ? 3.811 -3.041 27.964 1.00 80.25 87 VAL A C 1
ATOM 685 O O . VAL A 1 87 ? 4.166 -2.990 29.143 1.00 80.25 87 VAL A O 1
ATOM 688 N N . GLY A 1 88 ? 4.164 -2.109 27.074 1.00 69.88 88 GLY A N 1
ATOM 689 C CA . GLY A 1 88 ? 5.108 -1.024 27.344 1.00 69.88 88 GLY A CA 1
ATOM 690 C C . GLY A 1 88 ? 4.597 0.039 28.321 1.00 69.88 88 GLY A C 1
ATOM 691 O O . GLY A 1 88 ? 5.358 0.509 29.165 1.00 69.88 88 GLY A O 1
ATOM 692 N N . VAL A 1 89 ? 3.314 0.413 28.250 1.00 66.31 89 VAL A N 1
ATOM 693 C CA . VAL A 1 89 ? 2.737 1.477 29.103 1.00 66.31 89 VAL A CA 1
ATOM 694 C C . VAL A 1 89 ? 2.368 0.967 30.492 1.00 66.31 89 VAL A C 1
ATOM 696 O O . VAL A 1 89 ? 2.369 1.733 31.458 1.00 66.31 89 VAL A O 1
ATOM 699 N N . ARG A 1 90 ? 2.046 -0.324 30.633 1.00 62.12 90 ARG A N 1
ATOM 700 C CA . ARG A 1 90 ? 1.637 -0.903 31.919 1.00 62.12 90 ARG A CA 1
ATOM 701 C C . ARG A 1 90 ? 2.374 -2.211 32.221 1.00 62.12 90 ARG A C 1
ATOM 703 O O . ARG A 1 90 ? 1.735 -3.263 32.222 1.00 62.12 90 ARG A O 1
ATOM 710 N N . PRO A 1 91 ? 3.642 -2.154 32.677 1.00 53.25 91 PRO A N 1
ATOM 711 C CA . PRO A 1 91 ? 4.379 -3.324 33.177 1.00 53.25 91 PRO A CA 1
ATOM 712 C C . PRO A 1 91 ? 3.768 -3.997 34.428 1.00 53.25 91 PRO A C 1
ATOM 714 O O . PRO A 1 91 ? 4.390 -4.870 35.021 1.00 53.25 91 PRO A O 1
ATOM 717 N N . GLY A 1 92 ? 2.585 -3.568 34.891 1.00 49.97 92 GLY A N 1
ATOM 718 C CA . GLY A 1 92 ? 2.001 -3.970 36.174 1.00 49.97 92 GLY A CA 1
ATOM 719 C C . GLY A 1 92 ? 0.474 -4.079 36.220 1.00 49.97 92 GLY A C 1
ATOM 720 O O . GLY A 1 92 ? -0.067 -4.270 37.310 1.00 49.97 92 GLY A O 1
ATOM 721 N N . LEU A 1 93 ? -0.246 -3.996 35.087 1.00 47.50 93 LEU A N 1
ATOM 722 C CA . LEU A 1 93 ? -1.708 -4.207 35.098 1.00 47.50 93 LEU A CA 1
ATOM 723 C C . LEU A 1 93 ? -2.115 -5.677 35.323 1.00 47.50 93 LEU A C 1
ATOM 725 O O . LEU A 1 93 ? -3.289 -5.958 35.549 1.00 47.50 93 LEU A O 1
ATOM 729 N N . ALA A 1 94 ? -1.154 -6.603 35.310 1.00 43.59 94 ALA A N 1
ATOM 730 C CA . ALA A 1 94 ? -1.337 -7.999 35.682 1.00 43.59 94 ALA A CA 1
ATOM 731 C C . ALA A 1 94 ? -0.956 -8.207 37.157 1.00 43.59 94 ALA A C 1
ATOM 733 O O . ALA A 1 94 ? 0.081 -8.777 37.488 1.00 43.59 94 ALA A O 1
ATOM 734 N N . HIS A 1 95 ? -1.793 -7.739 38.082 1.00 37.81 95 HIS A N 1
ATOM 735 C CA . HIS A 1 95 ? -1.691 -8.209 39.460 1.00 37.81 95 HIS A CA 1
ATOM 736 C C . HIS A 1 95 ? -2.212 -9.649 39.548 1.00 37.81 95 HIS A C 1
ATOM 738 O O . HIS A 1 95 ? -3.402 -9.890 39.736 1.00 37.81 95 HIS A O 1
ATOM 744 N N . ARG A 1 96 ? -1.291 -10.615 39.522 1.00 35.88 96 ARG A N 1
ATOM 745 C CA . ARG A 1 96 ? -1.330 -11.694 40.511 1.00 35.88 96 ARG A CA 1
ATOM 746 C C . ARG A 1 96 ? -0.134 -11.463 41.436 1.00 35.88 96 ARG A C 1
ATOM 748 O O . ARG A 1 96 ? 0.996 -11.553 40.965 1.00 35.88 96 ARG A O 1
ATOM 755 N N . PRO A 1 97 ? -0.336 -11.119 42.718 1.00 37.81 97 PRO A N 1
ATOM 756 C CA . PRO A 1 97 ? 0.779 -10.881 43.615 1.00 37.81 97 PRO A CA 1
ATOM 757 C C . PRO A 1 97 ? 1.406 -12.237 43.935 1.00 37.81 97 PRO A C 1
ATOM 759 O O . PRO A 1 97 ? 0.831 -13.026 44.684 1.00 37.81 97 PRO A O 1
ATOM 762 N N . VAL A 1 98 ? 2.570 -12.533 43.361 1.00 38.50 98 VAL A N 1
ATOM 763 C CA . VAL A 1 98 ? 3.445 -13.562 43.921 1.00 38.50 98 VAL A CA 1
ATOM 764 C C . VAL A 1 98 ? 4.540 -12.843 44.689 1.00 38.50 98 VAL A C 1
ATOM 766 O O . VAL A 1 98 ? 5.217 -11.949 44.195 1.00 38.50 98 VAL A O 1
ATOM 769 N N . GLN A 1 99 ? 4.575 -13.192 45.966 1.00 37.53 99 GLN A N 1
ATOM 770 C CA . GLN A 1 99 ? 5.337 -12.607 47.050 1.00 37.53 99 GLN A CA 1
ATOM 771 C C . GLN A 1 99 ? 6.800 -12.322 46.700 1.00 37.53 99 GLN A C 1
ATOM 773 O O . GLN A 1 99 ? 7.486 -13.115 46.061 1.00 37.53 99 GLN A O 1
ATOM 778 N N . GLN A 1 100 ? 7.269 -11.194 47.235 1.00 45.06 100 GLN A N 1
ATOM 779 C CA . GLN A 1 100 ? 8.672 -10.830 47.371 1.00 45.06 100 GLN A CA 1
ATOM 780 C C . GLN A 1 100 ? 9.527 -12.035 47.792 1.00 45.06 100 GLN A C 1
ATOM 782 O O . GLN A 1 100 ? 9.415 -12.525 48.915 1.00 45.06 100 GLN A O 1
ATOM 787 N N . ALA A 1 101 ? 10.453 -12.449 46.929 1.00 36.62 101 ALA A N 1
ATOM 788 C CA . ALA A 1 101 ? 11.587 -13.265 47.331 1.00 36.62 101 ALA A CA 1
ATOM 789 C C . ALA A 1 101 ? 12.850 -12.842 46.568 1.00 36.62 101 ALA A C 1
ATOM 791 O O . ALA A 1 101 ? 13.170 -13.371 45.515 1.00 36.62 101 ALA A O 1
ATOM 792 N N . ARG A 1 102 ? 13.559 -11.905 47.207 1.00 35.41 102 ARG A N 1
ATOM 793 C CA . ARG A 1 102 ? 15.024 -11.776 47.294 1.00 35.41 102 ARG A CA 1
ATOM 794 C C . ARG A 1 102 ? 15.814 -11.480 46.013 1.00 35.41 102 ARG A C 1
ATOM 796 O O . ARG A 1 102 ? 15.852 -12.234 45.053 1.00 35.41 102 ARG A O 1
ATOM 803 N N . ALA A 1 103 ? 16.566 -10.386 46.118 1.00 43.81 103 ALA A N 1
ATOM 804 C CA . ALA A 1 103 ? 17.697 -10.046 45.277 1.00 43.81 103 ALA A CA 1
ATOM 805 C C . ALA A 1 103 ? 18.668 -11.229 45.142 1.00 43.81 103 ALA A C 1
ATOM 807 O O . ALA A 1 103 ? 19.210 -11.709 46.138 1.00 43.81 103 ALA A O 1
ATOM 808 N N . SER A 1 104 ? 18.891 -11.686 43.912 1.00 36.41 104 SER A N 1
ATOM 809 C CA . SER A 1 104 ? 20.074 -12.443 43.497 1.00 36.41 104 SER A CA 1
ATOM 810 C C . SER A 1 104 ? 20.254 -12.282 41.987 1.00 36.41 104 SER A C 1
ATOM 812 O O . SER A 1 104 ? 19.309 -12.400 41.209 1.00 36.41 104 SER A O 1
ATOM 814 N N . GLU A 1 105 ? 21.472 -11.952 41.588 1.00 44.34 105 GLU A N 1
ATOM 815 C CA . GLU A 1 105 ? 21.917 -11.677 40.226 1.00 44.34 105 GLU A CA 1
ATOM 816 C C . GLU A 1 105 ? 21.898 -12.954 39.365 1.00 44.34 105 GLU A C 1
ATOM 818 O O . GLU A 1 105 ? 22.873 -13.691 39.318 1.00 44.34 105 GLU A O 1
ATOM 823 N N . GLN A 1 106 ? 20.775 -13.226 38.690 1.00 41.34 106 GLN A N 1
ATOM 824 C CA . GLN A 1 106 ? 20.629 -14.200 37.589 1.00 41.34 106 GLN A CA 1
ATOM 825 C C . GLN A 1 106 ? 19.366 -13.837 36.767 1.00 41.34 106 GLN A C 1
ATOM 827 O O . GLN A 1 106 ? 18.331 -14.491 36.836 1.00 41.34 106 GLN A O 1
ATOM 832 N N . GLN A 1 107 ? 19.401 -12.718 36.031 1.00 46.78 107 GLN A N 1
ATOM 833 C CA . GLN A 1 107 ? 18.197 -12.020 35.525 1.00 46.78 107 GLN A CA 1
ATOM 834 C C . GLN A 1 107 ? 17.763 -12.316 34.069 1.00 46.78 107 GLN A C 1
ATOM 836 O O . GLN A 1 107 ? 17.025 -11.519 33.489 1.00 46.78 107 GLN A O 1
ATOM 841 N N . VAL A 1 108 ? 18.180 -13.420 33.444 1.00 52.47 108 VAL A N 1
ATOM 842 C CA . VAL A 1 108 ? 17.807 -13.703 32.037 1.00 52.47 108 VAL A CA 1
ATOM 843 C C . VAL A 1 108 ? 16.516 -14.539 31.879 1.00 52.47 108 VAL A C 1
ATOM 845 O O . VAL A 1 108 ? 15.696 -14.163 31.044 1.00 52.47 108 VAL A O 1
ATOM 848 N N . PRO A 1 109 ? 16.225 -15.589 32.683 1.00 51.94 109 PRO A N 1
ATOM 849 C CA . PRO A 1 109 ? 15.019 -16.400 32.460 1.00 51.94 109 PRO A CA 1
ATOM 850 C C . PRO A 1 109 ? 13.734 -15.799 33.064 1.00 51.94 109 PRO A C 1
ATOM 852 O O . PRO A 1 109 ? 12.644 -16.042 32.551 1.00 51.94 109 PRO A O 1
ATOM 855 N N . ILE A 1 110 ? 13.840 -14.983 34.121 1.00 54.44 110 ILE A N 1
ATOM 856 C CA . ILE A 1 110 ? 12.677 -14.416 34.834 1.00 54.44 110 ILE A CA 1
ATOM 857 C C . ILE A 1 110 ? 12.006 -13.306 34.006 1.00 54.44 110 ILE A C 1
ATOM 859 O O . ILE A 1 110 ? 10.788 -13.307 33.855 1.00 54.44 110 ILE A O 1
ATOM 863 N N . LYS A 1 111 ? 12.793 -12.431 33.363 1.00 59.94 111 LYS A N 1
ATOM 864 C CA . LYS A 1 111 ? 12.265 -11.342 32.518 1.00 59.94 111 LYS A CA 1
ATOM 865 C C . LYS A 1 111 ? 11.504 -11.856 31.294 1.00 59.94 111 LYS A C 1
ATOM 867 O O . LYS A 1 111 ? 10.529 -11.238 30.882 1.00 59.94 111 LYS A O 1
ATOM 872 N N . ALA A 1 112 ? 11.934 -12.977 30.712 1.00 60.56 112 ALA A N 1
ATOM 873 C CA . ALA A 1 112 ? 11.254 -13.586 29.569 1.00 60.56 112 ALA A CA 1
ATOM 874 C C . ALA A 1 112 ? 9.890 -14.178 29.964 1.00 60.56 112 ALA A C 1
ATOM 876 O O . ALA A 1 112 ? 8.906 -13.989 29.253 1.00 60.56 112 ALA A O 1
ATOM 877 N N . ALA A 1 113 ? 9.811 -14.838 31.125 1.00 61.62 113 ALA A N 1
ATOM 878 C CA . ALA A 1 113 ? 8.555 -15.364 31.653 1.00 61.62 113 ALA A CA 1
ATOM 879 C C . ALA A 1 113 ? 7.575 -14.243 32.054 1.00 61.62 113 ALA A C 1
ATOM 881 O O . ALA A 1 113 ? 6.385 -14.336 31.758 1.00 61.62 113 ALA A O 1
ATOM 882 N N . GLU A 1 114 ? 8.075 -13.165 32.668 1.00 64.31 114 GLU A N 1
ATOM 883 C CA . GLU A 1 114 ? 7.281 -11.979 33.021 1.00 64.31 114 GLU A CA 1
ATOM 884 C C . GLU A 1 114 ? 6.738 -11.258 31.779 1.00 64.31 114 GLU A C 1
ATOM 886 O O . GLU A 1 114 ? 5.559 -10.902 31.745 1.00 64.31 114 GLU A O 1
ATOM 891 N N . ARG A 1 115 ? 7.554 -11.095 30.728 1.00 65.75 115 ARG A N 1
ATOM 892 C CA . ARG A 1 115 ? 7.105 -10.520 29.449 1.00 65.75 115 ARG A CA 1
ATOM 893 C C . ARG A 1 115 ? 6.030 -11.366 28.789 1.00 65.75 115 ARG A C 1
ATOM 895 O O . ARG A 1 115 ? 4.974 -10.833 28.477 1.00 65.75 115 ARG A O 1
ATOM 902 N N . LYS A 1 116 ? 6.237 -12.681 28.694 1.00 67.88 116 LYS A N 1
ATOM 903 C CA . LYS A 1 116 ? 5.245 -13.599 28.125 1.00 67.88 116 LYS A CA 1
ATOM 904 C C . LYS A 1 116 ? 3.903 -13.545 28.869 1.00 67.88 116 LYS A C 1
ATOM 906 O O . LYS A 1 116 ? 2.853 -13.484 28.242 1.00 67.88 116 LYS A O 1
ATOM 911 N N . ALA A 1 117 ? 3.924 -13.502 30.203 1.00 64.25 117 ALA A N 1
ATOM 912 C CA . ALA A 1 117 ? 2.703 -13.348 30.998 1.00 64.25 117 ALA A CA 1
ATOM 913 C C . ALA A 1 117 ? 2.017 -11.985 30.769 1.00 64.25 117 ALA A C 1
ATOM 915 O O . ALA A 1 117 ? 0.790 -11.889 30.783 1.00 64.25 117 ALA A O 1
ATOM 916 N N . THR A 1 118 ? 2.804 -10.933 30.534 1.00 72.94 118 THR A N 1
ATOM 917 C CA . THR A 1 118 ? 2.292 -9.588 30.230 1.00 72.94 118 THR A CA 1
ATOM 918 C C . THR A 1 118 ? 1.691 -9.524 28.821 1.00 72.94 118 THR A C 1
ATOM 920 O O . THR A 1 118 ? 0.635 -8.922 28.638 1.00 72.94 118 THR A O 1
ATOM 923 N N . GLU A 1 119 ? 2.298 -10.198 27.843 1.00 74.62 119 GLU A N 1
ATOM 924 C CA . GLU A 1 119 ? 1.775 -10.352 26.480 1.00 74.62 119 GLU A CA 1
ATOM 925 C C . GLU A 1 119 ? 0.462 -11.144 26.463 1.00 74.62 119 GLU A C 1
ATOM 927 O O . GLU A 1 119 ? -0.501 -10.720 25.826 1.00 74.62 119 GLU A O 1
ATOM 932 N N . GLU A 1 120 ? 0.373 -12.247 27.215 1.00 76.00 120 GLU A N 1
ATOM 933 C CA . GLU A 1 120 ? -0.865 -13.025 27.363 1.00 76.00 120 GLU A CA 1
ATOM 934 C C . GLU A 1 120 ? -1.993 -12.179 27.986 1.00 76.00 120 GLU A C 1
ATOM 936 O O . GLU A 1 120 ? -3.136 -12.219 27.522 1.00 76.00 120 GLU A O 1
ATOM 941 N N . ALA A 1 121 ? -1.675 -11.345 28.983 1.00 72.69 121 ALA A N 1
ATOM 942 C CA . ALA A 1 121 ? -2.632 -10.418 29.586 1.00 72.69 121 ALA A CA 1
ATOM 943 C C . ALA A 1 121 ? -3.072 -9.302 28.617 1.00 72.69 121 ALA A C 1
ATOM 945 O O . ALA A 1 121 ? -4.251 -8.935 28.590 1.00 72.69 121 ALA A O 1
ATOM 946 N N . ALA A 1 122 ? -2.153 -8.776 27.799 1.00 78.06 122 ALA A N 1
ATOM 947 C CA . ALA A 1 122 ? -2.472 -7.814 26.745 1.00 78.06 122 ALA A CA 1
ATOM 948 C C . ALA A 1 122 ? -3.388 -8.443 25.683 1.00 78.06 122 ALA A C 1
ATOM 950 O O . ALA A 1 122 ? -4.385 -7.837 25.287 1.00 78.06 122 ALA A O 1
ATOM 951 N N . GLN A 1 123 ? -3.126 -9.695 25.300 1.00 80.75 123 GLN A N 1
ATOM 952 C CA . GLN A 1 123 ? -3.973 -10.447 24.379 1.00 80.75 123 GLN A CA 1
ATOM 953 C C . GLN A 1 123 ? -5.385 -10.658 24.944 1.00 80.75 123 GLN A C 1
ATOM 955 O O . GLN A 1 123 ? -6.375 -10.481 24.233 1.00 80.75 123 GLN A O 1
ATOM 960 N N . GLU A 1 124 ? -5.506 -10.995 26.231 1.00 79.75 124 GLU A N 1
ATOM 961 C CA . GLU A 1 124 ? -6.805 -11.139 26.894 1.00 79.75 124 GLU A CA 1
ATOM 962 C C . GLU A 1 124 ? -7.571 -9.807 26.942 1.00 79.75 124 GLU A C 1
ATOM 964 O O . GLU A 1 124 ? -8.787 -9.777 26.738 1.00 79.75 124 GLU A O 1
ATOM 969 N N . TYR A 1 125 ? -6.870 -8.693 27.173 1.00 79.69 125 TYR A N 1
ATOM 970 C CA . TYR A 1 125 ? -7.466 -7.360 27.119 1.00 79.69 125 TYR A CA 1
ATOM 971 C C . TYR A 1 125 ? -8.021 -7.044 25.722 1.00 79.69 125 TYR A C 1
ATOM 973 O O . TYR A 1 125 ? -9.175 -6.624 25.612 1.00 79.69 125 TYR A O 1
ATOM 981 N N . LEU A 1 126 ? -7.254 -7.316 24.661 1.00 82.25 126 LEU A N 1
ATOM 982 C CA . LEU A 1 126 ? -7.698 -7.124 23.276 1.00 82.25 126 LEU A CA 1
ATOM 983 C C . LEU A 1 126 ? -8.888 -8.030 22.931 1.00 82.25 126 LEU A C 1
ATOM 985 O O . LEU A 1 126 ? -9.857 -7.571 22.330 1.00 82.25 126 LEU A O 1
ATOM 989 N N . ASN A 1 127 ? -8.880 -9.285 23.386 1.00 83.31 127 ASN A N 1
ATOM 990 C CA . ASN A 1 127 ? -10.002 -10.212 23.203 1.00 83.31 127 ASN A CA 1
ATOM 991 C C . ASN A 1 127 ? -11.290 -9.746 23.901 1.00 83.31 127 ASN A C 1
ATOM 993 O O . ASN A 1 127 ? -12.383 -10.062 23.440 1.00 83.31 127 ASN A O 1
ATOM 997 N N . LYS A 1 128 ? -11.182 -9.000 25.008 1.00 80.44 128 LYS A N 1
ATOM 998 C CA . LYS A 1 128 ? -12.339 -8.401 25.697 1.00 80.44 128 LYS A CA 1
ATOM 999 C C . LYS A 1 128 ? -12.836 -7.126 25.022 1.00 80.44 128 LYS A C 1
ATOM 1001 O O . LYS A 1 128 ? -14.009 -6.790 25.167 1.00 80.44 128 LYS A O 1
ATOM 1006 N N . LEU A 1 129 ? -11.951 -6.397 24.347 1.00 79.69 129 LEU A N 1
ATOM 1007 C CA . LEU A 1 129 ? -12.286 -5.159 23.653 1.00 79.69 129 LEU A CA 1
ATOM 1008 C C . LEU A 1 129 ? -12.969 -5.436 22.308 1.00 79.69 129 LEU A C 1
ATOM 1010 O O . LEU A 1 129 ? -13.997 -4.836 21.998 1.00 79.69 129 LEU A O 1
ATOM 1014 N N . PHE A 1 130 ? -12.404 -6.343 21.512 1.00 82.56 130 PHE A N 1
ATOM 1015 C CA . PHE A 1 130 ? -12.874 -6.618 20.160 1.00 82.56 130 PHE A CA 1
ATOM 1016 C C . PHE A 1 130 ? -13.907 -7.741 20.142 1.00 82.56 130 PHE A C 1
ATOM 1018 O O . PHE A 1 130 ? -13.596 -8.898 20.407 1.00 82.56 130 PHE A O 1
ATOM 1025 N N . THR A 1 131 ? -15.144 -7.412 19.763 1.00 83.31 131 THR A N 1
ATOM 1026 C CA . THR A 1 131 ? -16.211 -8.415 19.594 1.00 83.31 131 THR A CA 1
ATOM 1027 C C . THR A 1 131 ? -15.985 -9.295 18.365 1.00 83.31 131 THR A C 1
ATOM 1029 O O . THR A 1 131 ? -16.250 -10.493 18.397 1.00 83.31 131 THR A O 1
ATOM 1032 N N . VAL A 1 132 ? -15.510 -8.697 17.270 1.00 87.69 132 VAL A N 1
ATOM 1033 C CA . VAL A 1 132 ? -15.207 -9.388 16.015 1.00 87.69 132 VAL A CA 1
ATOM 1034 C C . VAL A 1 132 ? -13.825 -8.956 15.565 1.00 87.69 132 VAL A C 1
ATOM 1036 O O . VAL A 1 132 ? -13.526 -7.765 15.532 1.00 87.69 132 VAL A O 1
ATOM 1039 N N . ARG A 1 133 ? -12.998 -9.936 15.210 1.00 87.31 133 ARG A N 1
ATOM 1040 C CA . ARG A 1 133 ? -11.639 -9.731 14.719 1.00 87.31 133 ARG A CA 1
ATOM 1041 C C . ARG A 1 133 ? -11.562 -10.271 13.302 1.00 87.31 133 ARG A C 1
ATOM 1043 O O . ARG A 1 133 ? -11.839 -11.448 13.077 1.00 87.31 133 ARG A O 1
ATOM 1050 N N . LEU A 1 134 ? -11.223 -9.401 12.360 1.00 89.25 134 LEU A N 1
ATOM 1051 C CA . LEU A 1 134 ? -11.012 -9.766 10.968 1.00 89.25 134 LEU A CA 1
ATOM 1052 C C . LEU A 1 134 ? -9.529 -9.585 10.659 1.00 89.25 134 LEU A C 1
ATOM 1054 O O . LEU A 1 134 ? -9.043 -8.460 10.629 1.00 89.25 134 LEU A O 1
ATOM 1058 N N . VAL A 1 135 ? -8.825 -10.692 10.438 1.00 87.75 135 VAL A N 1
ATOM 1059 C CA . VAL A 1 135 ? -7.437 -10.655 9.969 1.00 87.75 135 VAL A CA 1
ATOM 1060 C C . VAL A 1 135 ? -7.464 -10.552 8.451 1.00 87.75 135 VAL A C 1
ATOM 1062 O O . VAL A 1 135 ? -8.067 -11.394 7.782 1.00 87.75 135 VAL A O 1
ATOM 1065 N N . LEU A 1 136 ? -6.840 -9.507 7.911 1.00 86.12 136 LEU A N 1
ATOM 1066 C CA . LEU A 1 136 ? -6.681 -9.368 6.470 1.00 86.12 136 LEU A CA 1
ATOM 1067 C C . LEU A 1 136 ? -5.586 -10.332 5.990 1.00 86.12 136 LEU A C 1
ATOM 1069 O O . LEU A 1 136 ? -4.509 -10.368 6.589 1.00 86.12 136 LEU A O 1
ATOM 1073 N N . PRO A 1 137 ? -5.840 -11.129 4.939 1.00 85.75 137 PRO A N 1
ATOM 1074 C CA . PRO A 1 137 ? -4.823 -12.008 4.388 1.00 85.75 137 PRO A CA 1
ATOM 1075 C C . PRO A 1 137 ? -3.698 -11.192 3.746 1.00 85.75 137 PRO A C 1
ATOM 1077 O O . PRO A 1 137 ? -3.915 -10.092 3.234 1.00 85.75 137 PRO A O 1
ATOM 1080 N N . THR A 1 138 ? -2.497 -11.765 3.732 1.00 84.31 138 THR A N 1
ATOM 1081 C CA . THR A 1 138 ? -1.374 -11.227 2.960 1.00 84.31 138 THR A CA 1
ATOM 1082 C C . THR A 1 138 ? -1.702 -11.223 1.473 1.00 84.31 138 THR A C 1
ATOM 1084 O O . THR A 1 138 ? -2.349 -12.145 0.976 1.00 84.31 138 THR A O 1
ATOM 1087 N N . HIS A 1 139 ? -1.212 -10.222 0.749 1.00 87.69 139 HIS A N 1
ATOM 1088 C CA . HIS A 1 139 ? -1.399 -10.159 -0.694 1.00 87.69 139 HIS A CA 1
ATOM 1089 C C . HIS A 1 139 ? -0.557 -11.222 -1.405 1.00 87.69 139 HIS A C 1
ATOM 1091 O O . HIS A 1 139 ? 0.596 -11.456 -1.045 1.00 87.69 139 HIS A O 1
ATOM 1097 N N . HIS A 1 140 ? -1.134 -11.848 -2.430 1.00 87.69 140 HIS A N 1
ATOM 1098 C CA . HIS A 1 140 ? -0.401 -12.707 -3.352 1.00 87.69 140 HIS A CA 1
ATOM 1099 C C . HIS A 1 140 ? 0.052 -11.913 -4.579 1.00 87.69 140 HIS A C 1
ATOM 1101 O O . HIS A 1 140 ? -0.690 -11.075 -5.093 1.00 87.69 140 HIS A O 1
ATOM 1107 N N . ASP A 1 141 ? 1.233 -12.232 -5.108 1.00 88.62 141 ASP A N 1
ATOM 1108 C CA . ASP A 1 141 ? 1.815 -11.543 -6.267 1.00 88.62 141 ASP A CA 1
ATOM 1109 C C . ASP A 1 141 ? 0.876 -11.548 -7.483 1.00 88.62 141 ASP A C 1
ATOM 1111 O O . ASP A 1 141 ? 0.779 -10.562 -8.212 1.00 88.62 141 ASP A O 1
ATOM 1115 N N . ALA A 1 142 ? 0.146 -12.649 -7.696 1.00 89.19 142 ALA A N 1
ATOM 1116 C CA . ALA A 1 142 ? -0.832 -12.762 -8.776 1.00 89.19 142 ALA A CA 1
ATOM 1117 C C . ALA A 1 142 ? -1.978 -11.747 -8.626 1.00 89.19 142 ALA A C 1
ATOM 1119 O O . ALA A 1 142 ? -2.352 -11.100 -9.604 1.00 89.19 142 ALA A O 1
ATOM 1120 N N . ASP A 1 143 ? -2.480 -11.556 -7.404 1.00 91.38 143 ASP A N 1
ATOM 1121 C CA . ASP A 1 143 ? -3.546 -10.596 -7.114 1.00 91.38 143 ASP A CA 1
ATOM 1122 C C . ASP A 1 143 ? -3.049 -9.158 -7.283 1.00 91.38 143 ASP A C 1
ATOM 1124 O O . ASP A 1 143 ? -3.761 -8.321 -7.835 1.00 91.38 143 ASP A O 1
ATOM 1128 N N . LEU A 1 144 ? -1.804 -8.874 -6.881 1.00 92.69 144 LEU A N 1
ATOM 1129 C CA . LEU A 1 144 ? -1.175 -7.566 -7.085 1.00 92.69 144 LEU A CA 1
ATOM 1130 C C . LEU A 1 144 ? -1.014 -7.243 -8.575 1.00 92.69 144 LEU A C 1
ATOM 1132 O O . LEU A 1 144 ? -1.345 -6.137 -9.005 1.00 92.69 144 LEU A O 1
ATOM 1136 N N . ARG A 1 145 ? -0.563 -8.208 -9.385 1.00 92.56 145 ARG A N 1
ATOM 1137 C CA . ARG A 1 145 ? -0.449 -8.038 -10.844 1.00 92.56 145 ARG A CA 1
ATOM 1138 C C . ARG A 1 145 ? -1.813 -7.788 -11.483 1.00 92.56 145 ARG A C 1
ATOM 1140 O O . ARG A 1 145 ? -1.946 -6.853 -12.269 1.00 92.56 145 ARG A O 1
ATOM 1147 N N . LEU A 1 146 ? -2.830 -8.569 -11.109 1.00 92.75 146 LEU A N 1
ATOM 1148 C CA . LEU A 1 146 ? -4.202 -8.383 -11.593 1.00 92.75 146 LEU A CA 1
ATOM 1149 C C . LEU A 1 146 ? -4.764 -7.016 -11.193 1.00 92.75 146 LEU A C 1
ATOM 1151 O O . LEU A 1 146 ? -5.371 -6.339 -12.021 1.00 92.75 146 LEU A O 1
ATOM 1155 N N . TYR A 1 147 ? -4.527 -6.586 -9.954 1.00 93.19 147 TYR A N 1
ATOM 1156 C CA . TYR A 1 147 ? -4.930 -5.272 -9.462 1.00 93.19 147 TYR A CA 1
ATOM 1157 C C . TYR A 1 147 ? -4.304 -4.135 -10.285 1.00 93.19 147 TYR A C 1
ATOM 1159 O O . TYR A 1 147 ? -5.009 -3.218 -10.710 1.00 93.19 147 TYR A O 1
ATOM 1167 N N . LEU A 1 148 ? -3.000 -4.205 -10.569 1.00 92.75 148 LEU A N 1
ATOM 1168 C CA . LEU A 1 148 ? -2.316 -3.197 -11.385 1.00 92.75 148 LEU A CA 1
ATOM 1169 C C . LEU A 1 148 ? -2.752 -3.220 -12.855 1.00 92.75 148 LEU A C 1
ATOM 1171 O O . LEU A 1 148 ? -2.905 -2.161 -13.466 1.00 92.75 148 LEU A O 1
ATOM 1175 N N . GLU A 1 149 ? -2.985 -4.403 -13.427 1.00 92.69 149 GLU A N 1
ATOM 1176 C CA . GLU A 1 149 ? -3.537 -4.531 -14.779 1.00 92.69 149 GLU A CA 1
ATOM 1177 C C . GLU A 1 149 ? -4.921 -3.875 -14.863 1.00 92.69 149 GLU A C 1
ATOM 1179 O O . GLU A 1 149 ? -5.186 -3.098 -15.784 1.00 92.69 149 GLU A O 1
ATOM 1184 N N . GLN A 1 150 ? -5.790 -4.124 -13.879 1.00 93.12 150 GLN A N 1
ATOM 1185 C CA . GLN A 1 150 ? -7.114 -3.505 -13.795 1.00 93.12 150 GLN A CA 1
ATOM 1186 C C . GLN A 1 150 ? -7.025 -1.984 -13.662 1.00 93.12 150 GLN A C 1
ATOM 1188 O O . GLN A 1 150 ? -7.756 -1.275 -14.352 1.00 93.12 150 GLN A O 1
ATOM 1193 N N . LEU A 1 151 ? -6.087 -1.475 -12.857 1.00 90.94 151 LEU A N 1
ATOM 1194 C CA . LEU A 1 151 ? -5.870 -0.037 -12.676 1.00 90.94 151 LEU A CA 1
ATOM 1195 C C . LEU A 1 151 ? -5.523 0.687 -13.990 1.00 90.94 151 LEU A C 1
ATOM 1197 O O . LEU A 1 151 ? -5.848 1.861 -14.154 1.00 90.94 151 LEU A O 1
ATOM 1201 N N . LEU A 1 152 ? -4.867 -0.003 -14.927 1.00 88.19 152 LEU A N 1
ATOM 1202 C CA . LEU A 1 152 ? -4.469 0.554 -16.224 1.00 88.19 152 LEU A CA 1
ATOM 1203 C C . LEU A 1 152 ? -5.460 0.276 -17.355 1.00 88.19 152 LEU A C 1
ATOM 1205 O O . LEU A 1 152 ? -5.332 0.869 -18.427 1.00 88.19 152 LEU A O 1
ATOM 1209 N N . THR A 1 153 ? -6.413 -0.632 -17.156 1.00 88.25 153 THR A N 1
ATOM 1210 C CA . THR A 1 153 ? -7.364 -1.055 -18.195 1.00 88.25 153 THR A CA 1
ATOM 1211 C C . THR A 1 153 ? -8.793 -0.595 -17.932 1.00 88.25 153 THR A C 1
ATOM 1213 O O . THR A 1 153 ? -9.571 -0.535 -18.882 1.00 88.25 153 THR A O 1
ATOM 1216 N N . GLN A 1 154 ? -9.142 -0.250 -16.687 1.00 89.06 154 GLN A N 1
ATOM 1217 C CA . GLN A 1 154 ? -10.501 0.115 -16.289 1.00 89.06 154 GLN A CA 1
ATOM 1218 C C . GLN A 1 154 ? -10.577 1.491 -15.604 1.00 89.06 154 GLN A C 1
ATOM 1220 O O . GLN A 1 154 ? -9.689 1.841 -14.825 1.00 89.06 154 GLN A O 1
ATOM 1225 N N . PRO A 1 155 ? -11.670 2.258 -15.809 1.00 77.25 155 PRO A N 1
ATOM 1226 C CA . PRO A 1 155 ? -12.768 2.007 -16.754 1.00 77.25 155 PRO A CA 1
ATOM 1227 C C . PRO A 1 155 ? -12.372 2.238 -18.223 1.00 77.25 155 PRO A C 1
ATOM 1229 O O . PRO A 1 155 ? -12.938 1.590 -19.097 1.00 77.25 155 PRO A O 1
ATOM 1232 N N . ASP A 1 156 ? -11.376 3.093 -18.472 1.00 85.69 156 ASP A N 1
ATOM 1233 C CA . ASP A 1 156 ? -10.817 3.362 -19.797 1.00 85.69 156 ASP A CA 1
ATOM 1234 C C . ASP A 1 156 ? -9.336 2.945 -19.843 1.00 85.69 156 ASP A C 1
ATOM 1236 O O . ASP A 1 156 ? -8.595 3.242 -18.899 1.00 85.69 156 ASP A O 1
ATOM 1240 N N . PRO A 1 157 ? -8.859 2.309 -20.931 1.00 84.25 157 PRO A N 1
ATOM 1241 C CA . PRO A 1 157 ? -7.465 1.903 -21.042 1.00 84.25 157 PRO A CA 1
ATOM 1242 C C . PRO A 1 157 ? -6.519 3.102 -21.049 1.00 84.25 157 PRO A C 1
ATOM 1244 O O . PRO A 1 157 ? -6.658 4.037 -21.844 1.00 84.25 157 PRO A O 1
ATOM 1247 N N . HIS A 1 158 ? -5.486 3.043 -20.216 1.00 86.38 158 HIS A N 1
ATOM 1248 C CA . HIS A 1 158 ? -4.442 4.051 -20.195 1.00 86.38 158 HIS A CA 1
ATOM 1249 C C . HIS A 1 158 ? -3.684 4.063 -21.534 1.00 86.38 158 HIS A C 1
ATOM 1251 O O . HIS A 1 158 ? -3.294 3.017 -22.058 1.00 86.38 158 HIS A O 1
ATOM 1257 N N . GLN A 1 159 ? -3.392 5.249 -22.082 1.00 84.06 159 GLN A N 1
ATOM 1258 C CA . GLN A 1 159 ? -2.738 5.400 -23.399 1.00 84.06 159 GLN A CA 1
ATOM 1259 C C . GLN A 1 159 ? -1.387 4.669 -23.497 1.00 84.06 159 GLN A C 1
ATOM 1261 O O . GLN A 1 159 ? -0.957 4.279 -24.583 1.00 84.06 159 GLN A O 1
ATOM 1266 N N . LEU A 1 160 ? -0.713 4.478 -22.358 1.00 80.06 160 LEU A N 1
ATOM 1267 C CA . LEU A 1 160 ? 0.556 3.751 -22.285 1.00 80.06 160 LEU A CA 1
ATOM 1268 C C . LEU A 1 160 ? 0.415 2.266 -22.629 1.00 80.06 160 LEU A C 1
ATOM 1270 O O . LEU A 1 160 ? 1.357 1.719 -23.186 1.00 80.06 160 LEU A O 1
ATOM 1274 N N . VAL A 1 161 ? -0.746 1.641 -22.401 1.00 85.00 161 VAL A N 1
ATOM 1275 C CA . VAL A 1 161 ? -0.976 0.234 -22.774 1.00 85.00 161 VAL A CA 1
ATOM 1276 C C . VAL A 1 161 ? -0.832 0.058 -24.285 1.00 85.00 161 VAL A C 1
ATOM 1278 O O . VAL A 1 161 ? -0.138 -0.842 -24.747 1.00 85.00 161 VAL A O 1
ATOM 1281 N N . GLY A 1 162 ? -1.405 0.977 -25.070 1.00 82.75 162 GLY A N 1
ATOM 1282 C CA . GLY A 1 162 ? -1.228 0.983 -26.523 1.00 82.75 162 GLY A CA 1
ATOM 1283 C C . GLY A 1 162 ? 0.223 1.245 -26.939 1.00 82.75 162 GLY A C 1
ATOM 1284 O O . GLY A 1 162 ? 0.725 0.607 -27.859 1.00 82.75 162 GLY A O 1
ATOM 1285 N N . ARG A 1 163 ? 0.926 2.142 -26.235 1.00 84.50 163 ARG A N 1
ATOM 1286 C CA . ARG A 1 163 ? 2.333 2.476 -26.530 1.00 84.50 163 ARG A CA 1
ATOM 1287 C C . ARG A 1 163 ? 3.331 1.391 -26.128 1.00 84.50 163 ARG A C 1
ATOM 1289 O O . ARG A 1 163 ? 4.423 1.3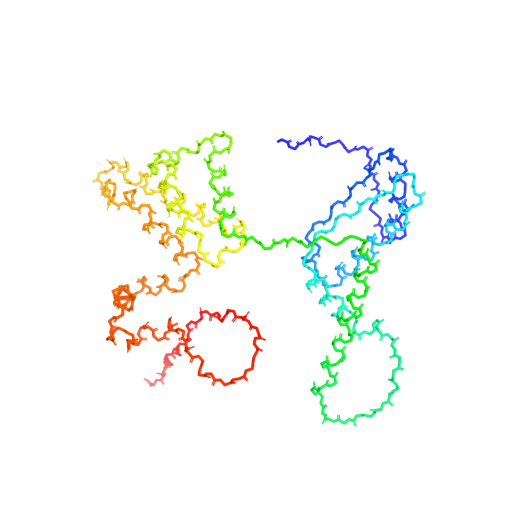82 -26.677 1.00 84.50 163 ARG A O 1
ATOM 1296 N N . LEU A 1 164 ? 2.992 0.527 -25.176 1.00 84.38 164 LEU A N 1
ATOM 1297 C CA . LEU A 1 164 ? 3.817 -0.611 -24.754 1.00 84.38 164 LEU A CA 1
ATOM 1298 C C . LEU A 1 164 ? 3.714 -1.806 -25.713 1.00 84.38 164 LEU A C 1
ATOM 1300 O O . LEU A 1 164 ? 4.490 -2.743 -25.590 1.00 84.38 164 LEU A O 1
ATOM 1304 N N . GLY A 1 165 ? 2.775 -1.785 -26.666 1.00 83.56 165 GLY A N 1
ATOM 1305 C CA . GLY A 1 165 ? 2.504 -2.923 -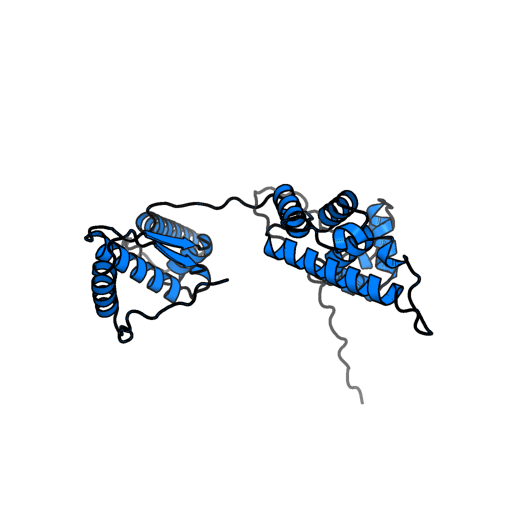27.551 1.00 83.56 165 GLY A CA 1
ATOM 1306 C C . GLY A 1 165 ? 1.311 -3.782 -27.116 1.00 83.56 165 GLY A C 1
ATOM 1307 O O . GLY A 1 165 ? 1.132 -4.881 -27.631 1.00 83.56 165 GLY A O 1
ATOM 1308 N N . GLY A 1 166 ? 0.470 -3.283 -26.204 1.00 87.50 166 GLY A N 1
ATOM 1309 C CA . GLY A 1 166 ? -0.769 -3.930 -25.771 1.00 87.50 166 GLY A CA 1
ATOM 1310 C C . GLY A 1 166 ? -0.692 -4.570 -24.383 1.00 87.50 166 GLY A C 1
ATOM 1311 O O . GLY A 1 166 ? 0.256 -4.373 -23.626 1.00 87.50 166 GLY A O 1
ATOM 1312 N N . ILE A 1 167 ? -1.731 -5.339 -24.044 1.00 87.12 167 ILE A N 1
ATOM 1313 C CA . ILE A 1 167 ? -1.904 -5.938 -22.709 1.00 87.12 167 ILE A CA 1
ATOM 1314 C C . ILE A 1 167 ? -0.839 -7.007 -22.426 1.00 87.12 167 ILE A C 1
ATOM 1316 O O . ILE A 1 167 ? -0.360 -7.093 -21.302 1.00 87.12 167 ILE A O 1
ATOM 1320 N N . SER A 1 168 ? -0.424 -7.788 -23.428 1.00 88.75 168 SER A N 1
ATOM 1321 C CA . SER A 1 168 ? 0.611 -8.816 -23.244 1.00 88.75 168 SER A CA 1
ATOM 1322 C C . SER A 1 168 ? 1.940 -8.213 -22.783 1.00 88.75 168 SER A C 1
ATOM 1324 O O . SER A 1 168 ? 2.466 -8.627 -21.760 1.00 88.75 168 SER A O 1
ATOM 1326 N N . ALA A 1 169 ? 2.413 -7.158 -23.454 1.00 88.94 169 ALA A N 1
ATOM 1327 C CA . ALA A 1 169 ? 3.645 -6.473 -23.067 1.00 88.94 169 ALA A CA 1
ATOM 1328 C C . ALA A 1 169 ? 3.541 -5.809 -21.684 1.00 88.94 169 ALA A C 1
ATOM 1330 O O . ALA A 1 169 ? 4.515 -5.765 -20.935 1.00 88.94 169 ALA A O 1
ATOM 1331 N N . LEU A 1 170 ? 2.353 -5.310 -21.318 1.00 90.88 170 LEU A N 1
ATOM 1332 C CA . LEU A 1 170 ? 2.104 -4.812 -19.966 1.00 90.88 170 LEU A CA 1
ATOM 1333 C C . LEU A 1 170 ? 2.261 -5.927 -18.924 1.00 90.88 170 LEU A C 1
ATOM 1335 O O . LEU A 1 170 ? 2.874 -5.690 -17.888 1.00 90.88 170 LEU A O 1
ATOM 1339 N N . ARG A 1 171 ? 1.735 -7.129 -19.185 1.00 92.44 171 ARG A N 1
ATOM 1340 C CA . ARG A 1 171 ? 1.862 -8.268 -18.264 1.00 92.44 171 ARG A CA 1
ATOM 1341 C C . ARG A 1 171 ? 3.314 -8.674 -18.053 1.00 92.44 171 ARG A C 1
ATOM 1343 O O . ARG A 1 171 ? 3.704 -8.840 -16.904 1.00 92.44 171 ARG A O 1
ATOM 1350 N N . ASP A 1 172 ? 4.112 -8.725 -19.116 1.00 92.25 172 ASP A N 1
ATOM 1351 C CA . ASP A 1 172 ? 5.543 -9.055 -19.028 1.00 92.25 172 ASP A CA 1
ATOM 1352 C C . ASP A 1 172 ? 6.310 -8.026 -18.169 1.00 92.25 172 ASP A C 1
ATOM 1354 O O . ASP A 1 172 ? 7.174 -8.361 -17.351 1.00 92.25 172 ASP A O 1
ATOM 1358 N N . VAL A 1 173 ? 5.957 -6.742 -18.307 1.00 93.19 173 VAL A N 1
ATOM 1359 C CA . VAL A 1 173 ? 6.491 -5.667 -17.461 1.00 93.19 173 VAL A CA 1
ATOM 1360 C C . VAL A 1 173 ? 6.042 -5.834 -16.009 1.00 93.19 173 VAL A C 1
ATOM 1362 O O . VAL A 1 173 ? 6.868 -5.732 -15.106 1.00 93.19 173 VAL A O 1
ATOM 1365 N N . LEU A 1 174 ? 4.758 -6.107 -15.759 1.00 93.50 174 LEU A N 1
ATOM 1366 C CA . LEU A 1 174 ? 4.233 -6.303 -14.404 1.00 93.50 174 LEU A CA 1
ATOM 1367 C C . LEU A 1 174 ? 4.836 -7.536 -13.720 1.00 93.50 174 LEU A C 1
ATOM 1369 O O . LEU A 1 174 ? 5.075 -7.497 -12.517 1.00 93.50 174 LEU A O 1
ATOM 1373 N N . GLU A 1 175 ? 5.123 -8.605 -14.460 1.00 93.50 175 GLU A N 1
ATOM 1374 C CA . GLU A 1 175 ? 5.836 -9.777 -13.943 1.00 93.50 175 GLU A CA 1
ATOM 1375 C C . GLU A 1 175 ? 7.249 -9.413 -13.475 1.00 93.50 175 GLU A C 1
ATOM 1377 O O . GLU A 1 175 ? 7.697 -9.885 -12.435 1.00 93.50 175 GLU A O 1
ATOM 1382 N N . THR A 1 176 ? 7.908 -8.500 -14.190 1.00 91.56 176 THR A N 1
ATOM 1383 C CA . THR A 1 176 ? 9.235 -7.994 -13.820 1.00 91.56 176 THR A CA 1
ATOM 1384 C C . THR A 1 176 ? 9.185 -7.027 -12.631 1.00 91.56 176 THR A C 1
ATOM 1386 O O . THR A 1 176 ? 10.073 -7.057 -11.783 1.00 91.56 176 THR A O 1
ATOM 1389 N N . LEU A 1 177 ? 8.169 -6.158 -12.557 1.00 93.12 177 LEU A N 1
ATOM 1390 C CA . LEU A 1 177 ? 8.023 -5.180 -11.471 1.00 93.12 177 LEU A CA 1
ATOM 1391 C C . LEU A 1 177 ? 7.574 -5.829 -10.153 1.00 93.12 177 LEU A C 1
ATOM 1393 O O . LEU A 1 177 ? 8.005 -5.400 -9.089 1.00 93.12 177 LEU A O 1
ATOM 1397 N N . ILE A 1 178 ? 6.701 -6.839 -10.207 1.00 93.19 178 ILE A N 1
ATOM 1398 C CA . ILE A 1 178 ? 6.159 -7.524 -9.025 1.00 93.19 178 ILE A CA 1
ATOM 1399 C C . ILE A 1 178 ? 6.982 -8.782 -8.744 1.00 93.19 178 ILE A C 1
ATOM 1401 O O . ILE A 1 178 ? 6.587 -9.900 -9.096 1.00 93.19 178 ILE A O 1
ATOM 1405 N N . HIS A 1 179 ? 8.144 -8.564 -8.126 1.00 89.44 179 HIS A N 1
ATOM 1406 C CA . HIS A 1 179 ? 9.041 -9.607 -7.628 1.00 89.44 179 HIS A CA 1
ATOM 1407 C C . HIS A 1 179 ? 8.667 -10.038 -6.189 1.00 89.44 179 HIS A C 1
ATOM 1409 O O . HIS A 1 179 ? 7.902 -9.331 -5.531 1.00 89.44 179 HIS A O 1
ATOM 1415 N N . PRO A 1 180 ? 9.212 -11.155 -5.661 1.00 85.50 180 PRO A N 1
ATOM 1416 C CA . PRO A 1 180 ? 8.758 -11.765 -4.398 1.00 85.50 180 PRO A CA 1
ATOM 1417 C C . PRO A 1 180 ? 8.853 -10.902 -3.123 1.00 85.50 180 PRO A C 1
ATOM 1419 O O . PRO A 1 180 ? 8.290 -11.262 -2.086 1.00 85.50 180 PRO A O 1
ATOM 1422 N N . GLU A 1 181 ? 9.592 -9.791 -3.153 1.00 86.31 181 GLU A N 1
ATOM 1423 C CA . GLU A 1 181 ? 9.687 -8.870 -2.010 1.00 86.31 181 GLU A CA 1
ATOM 1424 C C . GLU A 1 181 ? 8.577 -7.805 -2.021 1.00 86.31 181 GLU A C 1
ATOM 1426 O O . GLU A 1 181 ? 8.317 -7.182 -0.992 1.00 86.31 181 GLU A O 1
ATOM 1431 N N . VAL A 1 182 ? 7.875 -7.627 -3.147 1.00 88.81 182 VAL A N 1
ATOM 1432 C CA . VAL A 1 182 ? 6.757 -6.684 -3.276 1.00 88.81 182 VAL A CA 1
ATOM 1433 C C . VAL A 1 182 ? 5.503 -7.315 -2.682 1.00 88.81 182 VAL A C 1
ATOM 1435 O O . VAL A 1 182 ? 4.774 -8.047 -3.347 1.00 88.81 182 VAL A O 1
ATOM 1438 N N . ARG A 1 183 ? 5.243 -7.023 -1.407 1.00 86.31 183 ARG A N 1
ATOM 1439 C CA . ARG A 1 183 ? 4.157 -7.663 -0.644 1.00 86.31 183 ARG A CA 1
ATOM 1440 C C . ARG A 1 183 ? 2.919 -6.804 -0.453 1.00 86.31 183 ARG A C 1
ATOM 1442 O O . ARG A 1 183 ? 1.908 -7.308 0.033 1.00 86.31 183 ARG A O 1
ATOM 1449 N N . ASP A 1 184 ? 2.972 -5.525 -0.811 1.00 89.19 184 ASP A N 1
ATOM 1450 C CA . ASP A 1 184 ? 1.863 -4.605 -0.593 1.00 89.19 184 ASP A CA 1
ATOM 1451 C C . ASP A 1 184 ? 1.508 -3.769 -1.841 1.00 89.19 184 ASP A C 1
ATOM 1453 O O . ASP A 1 184 ? 2.374 -3.430 -2.657 1.00 89.19 184 ASP A O 1
ATOM 1457 N N . PRO A 1 185 ? 0.225 -3.385 -1.998 1.00 92.25 185 PRO A N 1
ATOM 1458 C CA . PRO A 1 185 ? -0.229 -2.590 -3.132 1.00 92.25 185 PRO A CA 1
ATOM 1459 C C . PRO A 1 185 ? 0.433 -1.214 -3.232 1.00 92.25 185 PRO A C 1
ATOM 1461 O O . PRO A 1 185 ? 0.569 -0.694 -4.339 1.00 92.25 185 PRO A O 1
ATOM 1464 N N . ARG A 1 186 ? 0.842 -0.593 -2.112 1.00 90.44 186 ARG A N 1
ATOM 1465 C CA . ARG A 1 186 ? 1.468 0.740 -2.150 1.00 90.44 186 ARG A CA 1
ATOM 1466 C C . ARG A 1 186 ? 2.849 0.649 -2.788 1.00 90.44 186 ARG A C 1
ATOM 1468 O O . ARG A 1 186 ? 3.172 1.482 -3.635 1.00 90.44 186 ARG A O 1
ATOM 1475 N N . HIS A 1 187 ? 3.634 -0.368 -2.437 1.00 92.62 187 HIS A N 1
ATOM 1476 C CA . HIS A 1 187 ? 4.915 -0.662 -3.081 1.00 92.62 187 HIS A CA 1
ATOM 1477 C C . HIS A 1 187 ? 4.718 -0.968 -4.568 1.00 92.62 187 HIS A C 1
ATOM 1479 O O . HIS A 1 187 ? 5.344 -0.317 -5.406 1.00 92.62 187 HIS A O 1
ATOM 1485 N N . ALA A 1 188 ? 3.777 -1.848 -4.910 1.00 93.94 188 ALA A N 1
ATOM 1486 C CA . ALA A 1 188 ? 3.460 -2.189 -6.298 1.00 93.94 188 ALA A CA 1
ATOM 1487 C C . ALA A 1 188 ? 3.110 -0.945 -7.148 1.00 93.94 188 ALA A C 1
ATOM 1489 O O . ALA A 1 188 ? 3.673 -0.730 -8.224 1.00 93.94 188 ALA A O 1
ATOM 1490 N N . ILE A 1 189 ? 2.244 -0.064 -6.631 1.00 94.19 189 ILE A N 1
ATOM 1491 C CA . ILE A 1 189 ? 1.879 1.205 -7.280 1.00 94.19 189 ILE A CA 1
ATOM 1492 C C . ILE A 1 189 ? 3.086 2.144 -7.399 1.00 94.19 189 ILE A C 1
ATOM 1494 O O . ILE A 1 189 ? 3.246 2.810 -8.421 1.00 94.19 189 ILE A O 1
ATOM 1498 N N . ARG A 1 190 ? 3.951 2.217 -6.379 1.00 94.69 190 ARG A N 1
ATOM 1499 C CA . ARG A 1 190 ? 5.164 3.051 -6.405 1.00 94.69 190 ARG A CA 1
ATOM 1500 C C . ARG A 1 190 ? 6.103 2.633 -7.536 1.00 94.69 190 ARG A C 1
ATOM 1502 O O . ARG A 1 190 ? 6.561 3.506 -8.273 1.00 94.69 190 ARG A O 1
ATOM 1509 N N . LEU A 1 191 ? 6.362 1.333 -7.689 1.00 94.75 191 LEU A N 1
ATOM 1510 C CA . LEU A 1 191 ? 7.192 0.802 -8.776 1.00 94.75 191 LEU A CA 1
ATOM 1511 C C . LEU A 1 191 ? 6.559 1.050 -10.139 1.00 94.75 191 LEU A C 1
ATOM 1513 O O . LEU A 1 191 ? 7.236 1.529 -11.047 1.00 94.75 191 LEU A O 1
ATOM 1517 N N . LEU A 1 192 ? 5.253 0.797 -10.267 1.00 94.25 192 LEU A N 1
ATOM 1518 C CA . LEU A 1 192 ? 4.533 1.066 -11.504 1.00 94.25 192 LEU A CA 1
ATOM 1519 C C . LEU A 1 192 ? 4.634 2.545 -11.888 1.00 94.25 192 LEU A C 1
ATOM 1521 O O . LEU A 1 192 ? 5.010 2.866 -13.010 1.00 94.25 192 LEU A O 1
ATOM 1525 N N . ASN A 1 193 ? 4.363 3.459 -10.959 1.00 94.12 193 ASN A N 1
ATOM 1526 C CA . ASN A 1 193 ? 4.448 4.895 -11.219 1.00 94.12 193 ASN A CA 1
ATOM 1527 C C . ASN A 1 193 ? 5.864 5.331 -11.609 1.00 94.12 193 ASN A C 1
ATOM 1529 O O . ASN A 1 193 ? 6.016 6.148 -12.517 1.00 94.12 193 ASN A O 1
ATOM 1533 N N . ALA A 1 194 ? 6.892 4.780 -10.959 1.00 94.56 194 ALA A N 1
ATOM 1534 C CA . ALA A 1 194 ? 8.281 5.043 -11.316 1.00 94.56 194 ALA A CA 1
ATOM 1535 C C . ALA A 1 194 ? 8.597 4.569 -12.742 1.00 94.56 194 ALA A C 1
ATOM 1537 O O . ALA A 1 194 ? 9.125 5.344 -13.539 1.00 94.56 194 ALA A O 1
ATOM 1538 N N . PHE A 1 195 ? 8.191 3.347 -13.091 1.00 95.00 195 PHE A N 1
ATOM 1539 C CA . PHE A 1 195 ? 8.352 2.802 -14.435 1.00 95.00 195 PHE A CA 1
ATOM 1540 C C . PHE A 1 195 ? 7.631 3.656 -15.485 1.00 95.00 195 PHE A C 1
ATOM 1542 O O . PHE A 1 195 ? 8.220 4.027 -16.499 1.00 95.00 195 PHE A O 1
ATOM 1549 N N . LEU A 1 196 ? 6.366 4.019 -15.245 1.00 92.62 196 LEU A N 1
ATOM 1550 C CA . LEU A 1 196 ? 5.588 4.834 -16.182 1.00 92.62 196 LEU A CA 1
ATOM 1551 C C . LEU A 1 196 ? 6.201 6.230 -16.356 1.00 92.62 196 LEU A C 1
ATOM 1553 O O . LEU A 1 196 ? 6.180 6.772 -17.464 1.00 92.62 196 LEU A O 1
ATOM 1557 N N . ALA A 1 197 ? 6.767 6.806 -15.292 1.00 92.12 197 ALA A N 1
ATOM 1558 C CA . ALA A 1 197 ? 7.484 8.072 -15.364 1.00 92.12 197 ALA A CA 1
ATOM 1559 C C . ALA A 1 197 ? 8.754 7.951 -16.221 1.00 92.12 197 ALA A C 1
ATOM 1561 O O . ALA A 1 197 ? 8.938 8.759 -17.136 1.00 92.12 197 ALA A O 1
ATOM 1562 N N . ASP A 1 198 ? 9.583 6.930 -15.986 1.00 91.44 198 ASP A N 1
ATOM 1563 C CA . ASP A 1 198 ? 10.800 6.679 -16.765 1.00 91.44 198 ASP A CA 1
ATOM 1564 C C . ASP A 1 198 ? 10.473 6.416 -18.243 1.00 91.44 198 ASP A C 1
ATOM 1566 O O . ASP A 1 198 ? 11.055 7.035 -19.136 1.00 91.44 198 ASP A O 1
ATOM 1570 N N . TYR A 1 199 ? 9.473 5.574 -18.512 1.00 91.75 199 TYR A N 1
ATOM 1571 C CA . TYR A 1 199 ? 9.022 5.253 -19.866 1.00 91.75 199 TYR A CA 1
ATOM 1572 C C . TYR A 1 199 ? 8.451 6.487 -20.579 1.00 91.75 199 TYR A C 1
ATOM 1574 O O . TYR A 1 199 ? 8.751 6.749 -21.744 1.00 91.75 199 TYR A O 1
ATOM 1582 N N . GLY A 1 200 ? 7.678 7.315 -19.873 1.00 89.12 200 GLY A N 1
ATOM 1583 C CA . GLY A 1 200 ? 7.160 8.577 -20.403 1.00 89.12 200 GLY A CA 1
ATOM 1584 C C . GLY A 1 200 ? 8.248 9.623 -20.678 1.00 89.12 200 GLY A C 1
ATOM 1585 O O . GLY A 1 200 ? 8.096 10.453 -21.579 1.00 89.12 200 GLY A O 1
ATOM 1586 N N . VAL A 1 201 ? 9.349 9.617 -19.921 1.00 89.12 201 VAL A N 1
ATOM 1587 C CA . VAL A 1 201 ? 10.535 10.441 -20.212 1.00 89.12 201 VAL A CA 1
ATOM 1588 C C . VAL A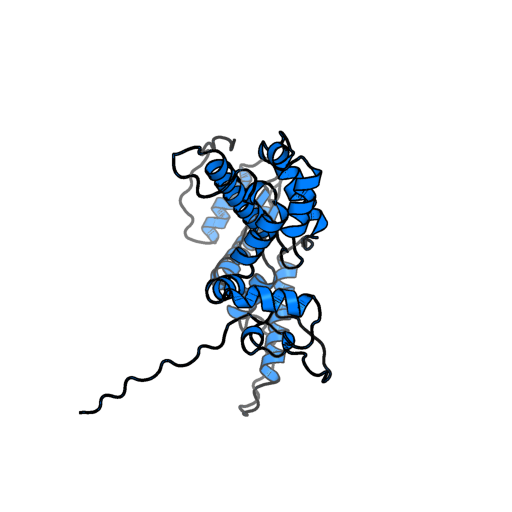 1 201 ? 11.273 9.904 -21.436 1.00 89.12 201 VAL A C 1
ATOM 1590 O O . VAL A 1 201 ? 11.609 10.699 -22.314 1.00 89.12 201 VAL A O 1
ATOM 1593 N N . ALA A 1 202 ? 11.465 8.587 -21.533 1.00 88.19 202 ALA A N 1
ATOM 1594 C CA . ALA A 1 202 ? 12.099 7.944 -22.681 1.00 88.19 202 ALA A CA 1
ATOM 1595 C C . ALA A 1 202 ? 11.359 8.267 -23.987 1.00 88.19 202 ALA A C 1
ATOM 1597 O O . ALA A 1 202 ? 11.974 8.766 -24.925 1.00 88.19 202 ALA A O 1
ATOM 1598 N N . ILE A 1 203 ? 10.026 8.126 -24.012 1.00 87.44 203 ILE A N 1
ATOM 1599 C CA . ILE A 1 203 ? 9.218 8.472 -25.192 1.00 87.44 203 ILE A CA 1
ATOM 1600 C C . ILE A 1 203 ? 9.441 9.925 -25.621 1.00 87.44 203 ILE A C 1
ATOM 1602 O O . ILE A 1 203 ? 9.592 10.197 -26.808 1.00 87.44 203 ILE A O 1
ATOM 1606 N N . ARG A 1 204 ? 9.444 10.870 -24.674 1.00 86.62 204 ARG A N 1
ATOM 1607 C CA . ARG A 1 204 ? 9.632 12.291 -24.999 1.00 86.62 204 ARG A CA 1
ATOM 1608 C C . ARG A 1 204 ? 11.022 12.557 -25.571 1.00 86.62 204 ARG A C 1
ATOM 1610 O O . ARG A 1 204 ? 11.126 13.241 -26.580 1.00 86.62 204 ARG A O 1
ATOM 1617 N N . ARG A 1 205 ? 12.064 11.971 -24.977 1.00 85.12 205 ARG A N 1
ATOM 1618 C CA . ARG A 1 205 ? 13.453 12.128 -25.439 1.00 85.12 205 ARG A CA 1
ATOM 1619 C C . ARG A 1 205 ? 13.707 11.495 -26.804 1.00 85.12 205 ARG A C 1
ATOM 1621 O O . ARG A 1 205 ? 14.493 12.031 -27.568 1.00 85.12 205 ARG A O 1
ATOM 1628 N N . GLU A 1 206 ? 13.026 10.398 -27.116 1.00 85.88 206 GLU A N 1
ATOM 1629 C CA . GLU A 1 206 ? 13.109 9.736 -28.423 1.00 85.88 206 GLU A CA 1
ATOM 1630 C C . GLU A 1 206 ? 12.268 10.426 -29.516 1.00 85.88 206 GLU A C 1
ATOM 1632 O O . GLU A 1 206 ? 12.483 10.187 -30.703 1.00 85.88 206 GLU A O 1
ATOM 1637 N N . GLN A 1 207 ? 11.281 11.246 -29.134 1.00 78.44 207 GLN A N 1
ATOM 1638 C CA . GLN A 1 207 ? 10.436 12.018 -30.057 1.00 78.44 207 GLN A CA 1
ATOM 1639 C C . GLN A 1 207 ? 10.966 13.434 -30.316 1.00 78.44 207 GLN A C 1
ATOM 1641 O O . GLN A 1 207 ? 10.658 14.006 -31.366 1.00 78.44 207 GLN A O 1
ATOM 1646 N N . ASP A 1 208 ? 11.741 14.000 -29.385 1.00 71.69 208 ASP A N 1
ATOM 1647 C CA . ASP A 1 208 ? 12.365 15.314 -29.537 1.00 71.69 208 ASP A CA 1
ATOM 1648 C C . ASP A 1 208 ? 13.475 15.262 -30.600 1.00 71.69 208 ASP A C 1
ATOM 1650 O O . ASP A 1 208 ? 14.652 15.044 -30.322 1.00 71.69 208 ASP A O 1
ATOM 1654 N N . ASN A 1 209 ? 13.090 15.544 -31.847 1.00 56.03 209 ASN A N 1
ATOM 1655 C CA . ASN A 1 209 ? 13.980 15.794 -32.988 1.00 56.03 209 ASN A CA 1
ATOM 1656 C C . ASN A 1 209 ? 14.696 17.163 -32.890 1.00 56.03 209 ASN A C 1
ATOM 1658 O O . ASN A 1 209 ? 14.908 17.841 -33.899 1.00 56.03 209 ASN A O 1
ATOM 1662 N N . GLY A 1 210 ? 15.032 17.622 -31.681 1.00 56.56 210 GLY A N 1
ATOM 1663 C CA . GLY A 1 210 ? 15.949 18.746 -31.506 1.00 56.56 210 GLY A CA 1
ATOM 1664 C C . GLY A 1 210 ? 17.339 18.364 -32.021 1.00 56.56 210 GLY A C 1
ATOM 1665 O O . GLY A 1 210 ? 17.699 17.193 -32.000 1.00 56.56 210 GLY A O 1
ATOM 1666 N N . ALA A 1 211 ? 18.126 19.344 -32.477 1.00 53.69 211 ALA A N 1
ATOM 1667 C CA . ALA A 1 211 ? 19.379 19.179 -33.235 1.00 53.69 211 ALA A CA 1
ATOM 1668 C C . ALA A 1 211 ? 20.484 18.289 -32.606 1.00 53.69 211 ALA A C 1
ATOM 1670 O O . ALA A 1 211 ? 21.531 18.108 -33.223 1.00 53.69 211 ALA A O 1
ATOM 1671 N N . ILE A 1 212 ? 20.274 17.735 -31.407 1.00 54.84 212 ILE A N 1
ATOM 1672 C CA . ILE A 1 212 ? 21.149 16.771 -30.732 1.00 54.84 212 ILE A CA 1
ATOM 1673 C C . ILE A 1 212 ? 20.264 15.772 -29.959 1.00 54.84 212 ILE A C 1
ATOM 1675 O O . ILE A 1 212 ? 20.130 15.852 -28.739 1.00 54.84 212 ILE A O 1
ATOM 1679 N N . ALA A 1 213 ? 19.604 14.848 -30.657 1.00 58.25 213 ALA A N 1
ATOM 1680 C CA . ALA A 1 213 ? 18.956 13.717 -29.995 1.00 58.25 213 ALA A CA 1
ATOM 1681 C C . ALA A 1 213 ? 20.049 12.745 -29.514 1.00 58.25 213 ALA A C 1
ATOM 1683 O O . ALA A 1 213 ? 20.653 12.040 -30.317 1.00 58.25 213 ALA A O 1
ATOM 1684 N N . TRP A 1 214 ? 20.343 12.737 -28.209 1.00 64.06 214 TRP A N 1
ATOM 1685 C CA . TRP A 1 214 ? 21.317 11.809 -27.607 1.00 64.06 214 TRP A CA 1
ATOM 1686 C C . TRP A 1 214 ? 20.833 10.353 -27.554 1.00 64.06 214 TRP A C 1
ATOM 1688 O O . TRP A 1 214 ? 21.628 9.479 -27.233 1.00 64.06 214 TRP A O 1
ATOM 1698 N N . ILE A 1 215 ? 19.549 10.099 -27.825 1.00 75.81 215 ILE A N 1
ATOM 1699 C CA . ILE A 1 215 ? 18.925 8.775 -27.747 1.00 75.81 215 ILE A CA 1
ATOM 1700 C C . ILE A 1 215 ? 18.205 8.509 -29.065 1.00 75.81 215 ILE A C 1
ATOM 1702 O O . ILE A 1 215 ? 17.414 9.336 -29.529 1.00 75.81 215 ILE A O 1
ATOM 1706 N N . THR A 1 216 ? 18.478 7.356 -29.666 1.00 80.12 216 THR A N 1
ATOM 1707 C CA . THR A 1 216 ? 17.839 6.936 -30.912 1.00 80.12 216 THR A CA 1
ATOM 1708 C C . THR A 1 216 ? 16.429 6.426 -30.624 1.00 80.12 216 THR A C 1
ATOM 1710 O O . THR A 1 216 ? 16.158 5.817 -29.590 1.00 80.12 216 THR A O 1
ATOM 1713 N N . ARG A 1 217 ? 15.493 6.643 -31.551 1.00 79.75 217 ARG A N 1
ATOM 1714 C CA . ARG A 1 217 ? 14.126 6.131 -31.407 1.00 79.75 217 ARG A CA 1
ATOM 1715 C C . ARG A 1 217 ? 14.123 4.608 -31.228 1.00 79.75 217 ARG A C 1
ATOM 1717 O O . ARG A 1 217 ? 14.668 3.894 -32.064 1.00 79.75 217 ARG A O 1
ATOM 1724 N N . GLY A 1 218 ? 13.439 4.129 -30.192 1.00 80.69 218 GLY A N 1
ATOM 1725 C CA . GLY A 1 218 ? 13.337 2.710 -29.853 1.00 80.69 218 GLY A CA 1
ATOM 1726 C C . GLY A 1 218 ? 14.506 2.158 -29.036 1.00 80.69 218 GLY A C 1
ATOM 1727 O O . GLY A 1 218 ? 14.430 1.003 -28.632 1.00 80.69 218 GLY A O 1
ATOM 1728 N N . GLU A 1 219 ? 15.545 2.947 -28.753 1.00 83.38 219 GLU A N 1
ATOM 1729 C CA . GLU A 1 219 ? 16.708 2.503 -27.974 1.00 83.38 219 GLU A CA 1
ATOM 1730 C C . GLU A 1 219 ? 16.333 2.149 -26.529 1.00 83.38 219 GLU A C 1
ATOM 1732 O O . GLU A 1 219 ? 16.831 1.170 -25.980 1.00 83.38 219 GLU A O 1
ATOM 1737 N N . VAL A 1 220 ? 15.398 2.893 -25.932 1.00 83.62 220 VAL A N 1
ATOM 1738 C CA . VAL A 1 220 ? 14.872 2.603 -24.593 1.00 83.62 220 VAL A CA 1
ATOM 1739 C C . VAL A 1 220 ? 13.449 2.064 -24.690 1.00 83.62 220 VAL A C 1
ATOM 1741 O O . VAL A 1 220 ? 13.120 1.051 -24.072 1.00 83.62 220 VAL A O 1
ATOM 1744 N N . THR A 1 221 ? 12.590 2.698 -25.494 1.00 86.38 221 THR A N 1
ATOM 1745 C CA . THR A 1 221 ? 11.175 2.297 -25.590 1.00 86.38 221 THR A CA 1
ATOM 1746 C C . THR A 1 221 ? 10.962 0.940 -26.265 1.00 86.38 221 THR A C 1
ATOM 1748 O O . THR A 1 221 ? 9.939 0.303 -26.022 1.00 86.38 221 THR A O 1
ATOM 1751 N N . GLY A 1 222 ? 11.932 0.453 -27.050 1.00 86.00 222 GLY A N 1
ATOM 1752 C CA . GLY A 1 222 ? 11.918 -0.892 -27.632 1.00 86.00 222 GLY A CA 1
ATOM 1753 C C . GLY A 1 222 ? 12.213 -2.014 -26.630 1.00 86.00 222 GLY A C 1
ATOM 1754 O O . GLY A 1 222 ? 11.964 -3.179 -26.935 1.00 86.00 222 GLY A O 1
ATOM 1755 N N . HIS A 1 223 ? 12.691 -1.680 -25.424 1.00 90.00 223 HIS A N 1
ATOM 1756 C CA . HIS A 1 223 ? 13.096 -2.642 -24.396 1.00 90.00 223 HIS A CA 1
ATOM 1757 C C . HIS A 1 223 ? 12.409 -2.382 -23.037 1.00 90.00 223 HIS A C 1
ATOM 1759 O O . HIS A 1 223 ? 13.083 -2.166 -22.024 1.00 90.00 223 HIS A O 1
ATOM 1765 N N . PRO A 1 224 ? 11.064 -2.443 -22.957 1.00 90.81 224 PRO A N 1
ATOM 1766 C CA . PRO A 1 224 ? 10.322 -2.101 -21.740 1.00 90.81 224 PRO A CA 1
ATOM 1767 C C . PRO A 1 224 ? 10.634 -3.023 -20.550 1.00 90.81 224 PRO A C 1
ATOM 1769 O O . PRO A 1 224 ? 10.648 -2.563 -19.412 1.00 90.81 224 PRO A O 1
ATOM 1772 N N . ILE A 1 225 ? 10.953 -4.299 -20.793 1.00 91.25 225 ILE A N 1
ATOM 1773 C CA . ILE A 1 225 ? 11.353 -5.250 -19.739 1.00 91.25 225 ILE A CA 1
ATOM 1774 C C . ILE A 1 225 ? 12.692 -4.839 -19.110 1.00 91.25 225 ILE A C 1
ATOM 1776 O O . ILE A 1 225 ? 12.838 -4.865 -17.890 1.00 91.25 225 ILE A O 1
ATOM 1780 N N . ALA A 1 226 ? 13.668 -4.420 -19.921 1.00 89.56 226 ALA A N 1
ATOM 1781 C CA . ALA A 1 226 ? 14.961 -3.958 -19.415 1.00 89.56 226 ALA A CA 1
ATOM 1782 C C . ALA A 1 226 ? 14.801 -2.680 -18.580 1.00 89.56 226 ALA A C 1
ATOM 1784 O O . ALA A 1 226 ? 15.389 -2.564 -17.505 1.00 89.56 226 ALA A O 1
ATOM 1785 N N . LEU A 1 227 ? 13.937 -1.763 -19.026 1.00 91.69 227 LEU A N 1
ATOM 1786 C CA . LEU A 1 227 ? 13.593 -0.574 -18.254 1.00 91.69 227 LEU A CA 1
ATOM 1787 C C . LEU A 1 227 ? 12.921 -0.935 -16.922 1.00 91.69 227 LEU A C 1
ATOM 1789 O O . LEU A 1 227 ? 13.284 -0.370 -15.897 1.00 91.69 227 LEU A O 1
ATOM 1793 N N . ALA A 1 228 ? 12.001 -1.902 -16.911 1.00 92.75 228 ALA A N 1
ATOM 1794 C CA . ALA A 1 228 ? 11.360 -2.378 -15.687 1.00 92.75 228 ALA A CA 1
ATOM 1795 C C . ALA A 1 228 ? 12.376 -2.957 -14.688 1.00 92.75 228 ALA A C 1
ATOM 1797 O O . ALA A 1 228 ? 12.340 -2.605 -13.509 1.00 92.75 228 ALA A O 1
ATOM 1798 N N . ARG A 1 229 ? 13.338 -3.765 -15.161 1.00 91.38 229 ARG A N 1
ATOM 1799 C CA . ARG A 1 229 ? 14.450 -4.266 -14.329 1.00 91.38 229 ARG A CA 1
ATOM 1800 C C . ARG A 1 229 ? 15.269 -3.124 -13.738 1.00 91.38 229 ARG A C 1
ATOM 1802 O O . ARG A 1 229 ? 15.574 -3.143 -12.550 1.00 91.38 229 ARG A O 1
ATOM 1809 N N . LEU A 1 230 ? 15.583 -2.108 -14.542 1.00 90.25 230 LEU A N 1
ATOM 1810 C CA . LEU A 1 230 ? 16.315 -0.928 -14.083 1.00 90.25 230 LEU A CA 1
ATOM 1811 C C . LEU A 1 230 ? 15.524 -0.140 -13.029 1.00 90.25 230 LEU A C 1
ATOM 1813 O O . LEU A 1 230 ? 16.103 0.327 -12.049 1.00 90.25 230 LEU A O 1
ATOM 1817 N N . THR A 1 231 ? 14.205 -0.010 -13.201 1.00 92.44 231 THR A N 1
ATOM 1818 C CA . THR A 1 231 ? 13.326 0.627 -12.215 1.00 92.44 231 THR A CA 1
ATOM 1819 C C . THR A 1 231 ? 13.371 -0.124 -10.883 1.00 92.44 231 THR A C 1
ATOM 1821 O O . THR A 1 231 ? 13.567 0.518 -9.852 1.00 92.44 231 THR A O 1
ATOM 1824 N N . VAL A 1 232 ? 13.253 -1.457 -10.892 1.00 92.38 232 VAL A N 1
ATOM 1825 C CA . VAL A 1 232 ? 13.356 -2.296 -9.681 1.00 92.38 232 VAL A CA 1
ATOM 1826 C C . VAL A 1 232 ? 14.727 -2.137 -9.027 1.00 92.38 232 VAL A C 1
ATOM 1828 O O . VAL A 1 232 ? 14.812 -1.808 -7.846 1.00 92.38 232 VAL A O 1
ATOM 1831 N N . LEU A 1 233 ? 15.805 -2.258 -9.807 1.00 89.75 233 LEU A N 1
ATOM 1832 C CA . LEU A 1 233 ? 17.179 -2.105 -9.326 1.00 89.75 233 LEU A CA 1
ATOM 1833 C C . LEU A 1 233 ? 17.386 -0.750 -8.631 1.00 89.75 233 LEU A C 1
ATOM 1835 O O . LEU A 1 233 ? 17.915 -0.682 -7.527 1.00 89.75 233 LEU A O 1
ATOM 1839 N N . ARG A 1 234 ? 16.907 0.338 -9.240 1.00 90.00 234 ARG A N 1
ATOM 1840 C CA . ARG A 1 234 ? 17.043 1.696 -8.698 1.00 90.00 234 ARG A CA 1
ATOM 1841 C C . ARG A 1 234 ? 16.240 1.918 -7.412 1.00 90.00 234 ARG A C 1
ATOM 1843 O O . ARG A 1 234 ? 16.650 2.719 -6.572 1.00 90.00 234 ARG A O 1
ATOM 1850 N N . HIS A 1 235 ? 15.071 1.291 -7.291 1.00 90.25 235 HIS A N 1
ATOM 1851 C CA . HIS A 1 235 ? 14.126 1.569 -6.210 1.00 90.25 235 HIS A CA 1
ATOM 1852 C C . HIS A 1 235 ? 14.245 0.626 -5.019 1.00 90.25 235 HIS A C 1
ATOM 1854 O O . HIS A 1 235 ? 14.151 1.110 -3.892 1.00 90.25 235 HIS A O 1
ATOM 1860 N N . ASP A 1 236 ? 14.448 -0.662 -5.268 1.00 88.69 236 ASP A N 1
ATOM 1861 C CA . ASP A 1 236 ? 14.422 -1.694 -4.230 1.00 88.69 236 ASP A CA 1
ATOM 1862 C C . ASP A 1 236 ? 15.838 -2.184 -3.899 1.00 88.69 236 ASP A C 1
ATOM 1864 O O . ASP A 1 236 ? 16.144 -2.455 -2.743 1.00 88.69 236 ASP A O 1
ATOM 1868 N N . TYR A 1 237 ? 16.760 -2.129 -4.867 1.00 89.12 237 TYR A N 1
ATOM 1869 C CA . TYR A 1 237 ? 18.161 -2.535 -4.702 1.00 89.12 237 TYR A CA 1
ATOM 1870 C C . TYR A 1 237 ? 19.132 -1.362 -4.880 1.00 89.12 237 TYR A C 1
ATOM 1872 O O . TYR A 1 237 ? 20.149 -1.454 -5.570 1.00 89.12 237 TYR A O 1
ATOM 1880 N N . ARG A 1 238 ? 18.829 -0.227 -4.241 1.00 87.00 238 ARG A N 1
ATOM 1881 C CA . ARG A 1 238 ? 19.565 1.031 -4.446 1.00 87.00 238 ARG A CA 1
ATOM 1882 C C . ARG A 1 238 ? 21.071 0.925 -4.182 1.00 87.00 238 ARG A C 1
ATOM 1884 O O . ARG A 1 238 ? 21.847 1.509 -4.927 1.00 87.00 238 ARG A O 1
ATOM 1891 N N . ALA A 1 239 ? 21.483 0.183 -3.154 1.00 84.81 239 ALA A N 1
ATOM 1892 C CA . ALA A 1 239 ? 22.902 -0.009 -2.853 1.00 84.81 239 ALA A CA 1
ATOM 1893 C C . ALA A 1 239 ? 23.640 -0.697 -4.015 1.00 84.81 239 ALA A C 1
ATOM 1895 O O . ALA A 1 239 ? 24.694 -0.229 -4.439 1.00 84.81 239 ALA A O 1
ATOM 1896 N N . LEU A 1 240 ? 23.034 -1.746 -4.581 1.00 83.06 240 LEU A N 1
ATOM 1897 C CA . LEU A 1 240 ? 23.558 -2.449 -5.749 1.00 83.06 240 LEU A CA 1
ATOM 1898 C C . LEU A 1 240 ? 23.564 -1.544 -6.990 1.00 83.06 240 LEU A C 1
ATOM 1900 O O . LEU A 1 240 ? 24.543 -1.519 -7.729 1.00 83.06 240 LEU A O 1
ATOM 1904 N N . TYR A 1 241 ? 22.504 -0.759 -7.197 1.00 85.56 241 TYR A N 1
ATOM 1905 C CA . TYR A 1 241 ? 22.441 0.224 -8.282 1.00 85.56 241 TYR A CA 1
ATOM 1906 C C . TYR A 1 241 ? 23.579 1.253 -8.205 1.00 85.56 241 TYR A C 1
ATOM 1908 O O . TYR A 1 241 ? 24.231 1.539 -9.210 1.00 85.56 241 TYR A O 1
ATOM 1916 N N . ASP A 1 242 ? 23.821 1.814 -7.019 1.00 85.75 242 ASP A N 1
ATOM 1917 C CA . ASP A 1 242 ? 24.868 2.814 -6.810 1.00 85.75 242 ASP A CA 1
ATOM 1918 C C . ASP A 1 242 ? 26.270 2.198 -6.985 1.00 85.75 242 ASP A C 1
ATOM 1920 O O . ASP A 1 242 ? 27.146 2.849 -7.558 1.00 85.75 242 ASP A O 1
ATOM 1924 N N . ALA A 1 243 ? 26.466 0.933 -6.594 1.00 83.00 243 ALA A N 1
ATOM 1925 C CA . ALA A 1 243 ? 27.710 0.199 -6.832 1.00 83.00 243 ALA A CA 1
ATOM 1926 C C . ALA A 1 243 ? 27.959 -0.075 -8.322 1.00 83.00 243 ALA A C 1
ATOM 1928 O O . ALA A 1 243 ? 29.035 0.239 -8.821 1.00 83.00 243 ALA A O 1
ATOM 1929 N N . ILE A 1 244 ? 26.948 -0.544 -9.061 1.00 83.44 244 ILE A N 1
ATOM 1930 C CA . ILE A 1 244 ? 27.018 -0.725 -10.523 1.00 83.44 244 ILE A CA 1
ATOM 1931 C C . ILE A 1 244 ? 27.358 0.594 -11.227 1.00 83.44 244 ILE A C 1
ATOM 1933 O O . ILE A 1 244 ? 28.108 0.634 -12.201 1.00 83.44 244 ILE A O 1
ATOM 1937 N N . ARG A 1 245 ? 26.796 1.703 -10.741 1.00 82.00 245 ARG A N 1
ATOM 1938 C CA . ARG A 1 245 ? 27.065 3.028 -11.298 1.00 82.00 245 ARG A CA 1
ATOM 1939 C C . ARG A 1 245 ? 28.498 3.498 -11.021 1.00 82.00 245 ARG A C 1
ATOM 1941 O O . ARG A 1 245 ? 29.053 4.230 -11.841 1.00 82.00 245 ARG A O 1
ATOM 1948 N N . ALA A 1 246 ? 29.063 3.146 -9.868 1.00 82.62 246 ALA A N 1
ATOM 1949 C CA . ALA A 1 246 ? 30.444 3.468 -9.523 1.00 82.62 246 ALA A CA 1
ATOM 1950 C C . ALA A 1 246 ? 31.434 2.600 -10.315 1.00 82.62 246 ALA A C 1
ATOM 1952 O O . ALA A 1 246 ? 32.418 3.114 -10.845 1.00 82.62 246 ALA A O 1
ATOM 1953 N N . GLU A 1 247 ? 31.130 1.312 -10.454 1.00 83.06 247 GLU A N 1
ATOM 1954 C CA . GLU A 1 247 ? 31.994 0.299 -11.052 1.00 83.06 247 GLU A CA 1
ATOM 1955 C C . GLU A 1 247 ? 31.220 -0.486 -12.113 1.00 83.06 247 GLU A C 1
ATOM 1957 O O . GLU A 1 247 ? 30.452 -1.400 -11.824 1.00 83.06 247 GLU A O 1
ATOM 1962 N N . HIS A 1 248 ? 31.429 -0.119 -13.378 1.00 75.31 248 HIS A N 1
ATOM 1963 C CA . HIS A 1 248 ? 30.660 -0.668 -14.497 1.00 75.31 248 HIS A CA 1
ATOM 1964 C C . HIS A 1 248 ? 30.993 -2.148 -14.758 1.00 75.31 248 HIS A C 1
ATOM 1966 O O . HIS A 1 248 ? 30.148 -2.884 -15.266 1.00 75.31 248 HIS A O 1
ATOM 1972 N N . ASP A 1 249 ? 32.188 -2.592 -14.356 1.00 75.12 249 ASP A N 1
ATOM 1973 C CA . ASP A 1 249 ? 32.640 -3.985 -14.457 1.00 75.12 249 ASP A CA 1
ATOM 1974 C C . ASP A 1 249 ? 31.822 -4.928 -13.557 1.00 75.12 249 ASP A C 1
ATOM 1976 O O . ASP A 1 249 ? 31.708 -6.119 -13.846 1.00 75.12 249 ASP A O 1
ATOM 1980 N N . LEU A 1 250 ? 31.161 -4.393 -12.520 1.00 74.00 250 LEU A N 1
ATOM 1981 C CA . LEU A 1 250 ? 30.292 -5.161 -11.631 1.00 74.00 250 LEU A CA 1
ATOM 1982 C C . LEU A 1 250 ? 29.108 -5.789 -12.382 1.00 74.00 250 LEU A C 1
ATOM 1984 O O . LEU A 1 250 ? 28.693 -6.891 -12.038 1.00 74.00 250 LEU A O 1
ATOM 1988 N N . LEU A 1 251 ? 28.588 -5.135 -13.431 1.00 74.25 251 LEU A N 1
ATOM 1989 C CA . LEU A 1 251 ? 27.526 -5.706 -14.273 1.00 74.25 251 LEU A CA 1
ATOM 1990 C C . LEU A 1 251 ? 27.995 -6.954 -15.020 1.00 74.25 251 LEU A C 1
ATOM 1992 O O . LEU A 1 251 ? 27.279 -7.949 -15.039 1.00 74.25 251 LEU A O 1
ATOM 1996 N N . ALA A 1 252 ? 29.197 -6.907 -15.601 1.00 72.81 252 ALA A N 1
ATOM 1997 C CA . ALA A 1 252 ? 29.768 -8.052 -16.304 1.00 72.81 252 ALA A CA 1
ATOM 1998 C C . ALA A 1 252 ? 30.030 -9.214 -15.333 1.00 72.81 252 ALA A C 1
ATOM 2000 O O . ALA A 1 252 ? 29.709 -10.358 -15.639 1.00 72.81 252 ALA A O 1
ATOM 2001 N N . LEU A 1 253 ? 30.525 -8.909 -14.129 1.00 71.81 253 LEU A N 1
ATOM 2002 C CA . LEU A 1 253 ? 30.742 -9.900 -13.074 1.00 71.81 253 LEU A CA 1
ATOM 2003 C C . LEU A 1 253 ? 29.433 -10.516 -12.556 1.00 71.81 253 LEU A C 1
ATOM 2005 O O . LEU A 1 253 ? 29.389 -11.715 -12.287 1.00 71.81 253 LEU A O 1
ATOM 2009 N N . LEU A 1 254 ? 28.363 -9.725 -12.430 1.00 72.69 254 LEU A N 1
ATOM 2010 C CA . LEU A 1 254 ? 27.024 -10.212 -12.082 1.00 72.69 254 LEU A CA 1
ATOM 2011 C C . LEU A 1 254 ? 26.463 -11.140 -13.160 1.00 72.69 254 LEU A C 1
ATOM 2013 O O . LEU A 1 254 ? 25.951 -12.208 -12.825 1.00 72.69 254 LEU A O 1
ATOM 2017 N N . ASP A 1 255 ? 26.583 -10.766 -14.434 1.00 72.88 255 ASP A N 1
ATOM 2018 C CA . ASP A 1 255 ? 26.158 -11.612 -15.553 1.00 72.88 255 ASP A CA 1
ATOM 2019 C C . ASP A 1 255 ? 26.942 -12.937 -15.570 1.00 72.88 255 ASP A C 1
ATOM 2021 O O . ASP A 1 255 ? 26.348 -14.014 -15.662 1.00 72.88 255 ASP A O 1
ATOM 2025 N N . ASP A 1 256 ? 28.262 -12.882 -15.383 1.00 72.50 256 ASP A N 1
ATOM 2026 C CA . ASP A 1 256 ? 29.133 -14.059 -15.313 1.00 72.50 256 ASP A CA 1
ATOM 2027 C C . ASP A 1 256 ? 28.805 -14.966 -14.110 1.00 72.50 256 ASP A C 1
ATOM 2029 O O . ASP A 1 256 ? 28.806 -16.201 -14.234 1.00 72.50 256 ASP A O 1
ATOM 2033 N N . ALA A 1 257 ? 28.488 -14.375 -12.953 1.00 67.19 257 ALA A N 1
ATOM 2034 C CA . ALA A 1 257 ? 28.081 -15.095 -11.749 1.00 67.19 257 ALA A CA 1
ATOM 2035 C C . ALA A 1 257 ? 26.712 -15.775 -11.919 1.00 67.19 257 ALA A C 1
ATOM 2037 O O . ALA A 1 257 ? 26.554 -16.938 -11.545 1.00 67.19 257 ALA A O 1
ATOM 2038 N N . LEU A 1 258 ? 25.738 -15.099 -12.539 1.00 69.69 258 LEU A N 1
ATOM 2039 C CA . LEU A 1 258 ? 24.413 -15.662 -12.836 1.00 69.69 258 LEU A CA 1
ATOM 2040 C C . LEU A 1 258 ? 24.473 -16.799 -13.868 1.00 69.69 258 LEU A C 1
ATOM 2042 O O . LEU A 1 258 ? 23.644 -17.709 -13.837 1.00 69.69 258 LEU A O 1
ATOM 2046 N N . LEU A 1 259 ? 25.473 -16.784 -14.753 1.00 76.81 259 LEU A N 1
ATOM 2047 C CA . LEU A 1 259 ? 25.759 -17.860 -15.707 1.00 76.81 259 LEU A CA 1
ATOM 2048 C C . LEU A 1 259 ? 26.592 -19.010 -15.102 1.00 76.81 259 LEU A C 1
ATOM 2050 O O . LEU A 1 259 ? 27.000 -19.917 -15.831 1.00 76.81 259 LEU A O 1
ATOM 2054 N N . ASN A 1 260 ? 26.805 -19.019 -13.778 1.00 64.38 260 ASN A N 1
ATOM 2055 C CA . ASN A 1 260 ? 27.568 -20.030 -13.036 1.00 64.38 260 ASN A CA 1
ATOM 2056 C C . ASN A 1 260 ? 29.010 -20.215 -13.537 1.00 64.38 260 ASN A C 1
ATOM 2058 O O . ASN A 1 260 ? 29.544 -21.330 -13.537 1.00 64.38 260 ASN A O 1
ATOM 2062 N N . THR A 1 261 ? 29.683 -19.135 -13.943 1.00 60.81 261 THR A N 1
ATOM 2063 C CA . THR A 1 261 ? 31.124 -19.223 -14.204 1.00 60.81 261 THR A CA 1
ATOM 2064 C C . THR A 1 261 ? 31.904 -19.148 -12.877 1.00 60.81 261 THR A C 1
ATOM 2066 O O . THR A 1 261 ? 31.782 -18.185 -12.119 1.00 60.81 261 THR A O 1
ATOM 2069 N N . PRO A 1 262 ? 32.724 -20.164 -12.541 1.00 56.09 262 PRO A N 1
ATOM 2070 C CA . PRO A 1 262 ? 33.321 -20.316 -11.205 1.00 56.09 262 PRO A CA 1
ATOM 2071 C C . PRO A 1 262 ? 34.384 -19.261 -10.856 1.00 56.09 262 PRO A C 1
ATOM 2073 O O . PRO A 1 262 ? 34.847 -19.208 -9.717 1.00 56.09 262 PRO A O 1
ATOM 2076 N N . SER A 1 263 ? 34.795 -18.442 -11.826 1.00 56.25 263 SER A N 1
ATOM 2077 C CA . SER A 1 263 ? 35.815 -17.404 -11.664 1.00 56.25 263 SER A CA 1
ATOM 2078 C C . SER A 1 263 ? 35.247 -16.082 -11.139 1.00 56.25 263 SER A C 1
ATOM 2080 O O . SER A 1 263 ? 35.951 -15.407 -10.395 1.00 56.25 263 SER A O 1
ATOM 2082 N N . ALA A 1 264 ? 33.992 -15.743 -11.460 1.00 55.44 264 ALA A N 1
ATOM 2083 C CA . ALA A 1 264 ? 33.365 -14.486 -11.039 1.00 55.44 264 ALA A CA 1
ATOM 2084 C C . ALA A 1 264 ? 32.974 -14.497 -9.552 1.00 55.44 264 ALA A C 1
ATOM 2086 O O . ALA A 1 264 ? 33.202 -13.528 -8.843 1.00 55.44 264 ALA A O 1
ATOM 2087 N N . LEU A 1 265 ? 32.503 -15.633 -9.024 1.00 56.50 265 LEU A N 1
ATOM 2088 C CA . LEU A 1 265 ? 32.072 -15.786 -7.621 1.00 56.50 265 LEU A CA 1
ATOM 2089 C C . LEU A 1 265 ? 33.173 -15.555 -6.563 1.00 56.50 265 LEU A C 1
ATOM 2091 O O . LEU A 1 265 ? 32.878 -15.552 -5.372 1.00 56.50 265 LEU A O 1
ATOM 2095 N N . ARG A 1 266 ? 34.440 -15.413 -6.974 1.00 58.59 266 ARG A N 1
ATOM 2096 C CA . ARG A 1 266 ? 35.590 -15.161 -6.085 1.00 58.59 266 ARG A CA 1
ATOM 2097 C C . ARG A 1 266 ? 36.138 -13.738 -6.192 1.00 58.59 266 ARG A C 1
ATOM 2099 O O . ARG A 1 266 ? 37.205 -13.471 -5.642 1.00 58.59 266 ARG A O 1
ATOM 2106 N N . ASP A 1 267 ? 35.467 -12.863 -6.933 1.00 65.44 267 ASP A N 1
ATOM 2107 C CA . ASP A 1 267 ? 35.902 -11.481 -7.079 1.00 65.44 267 ASP A CA 1
ATOM 2108 C C . ASP A 1 267 ? 35.601 -10.676 -5.795 1.00 65.44 267 ASP A C 1
ATOM 2110 O O . ASP A 1 267 ? 34.469 -10.741 -5.299 1.00 65.44 267 ASP A O 1
ATOM 2114 N N . PRO A 1 268 ? 36.568 -9.901 -5.255 1.00 66.81 268 PRO A N 1
ATOM 2115 C CA . PRO A 1 268 ? 36.360 -9.038 -4.089 1.00 66.81 268 PRO A CA 1
ATOM 2116 C C . PRO A 1 268 ? 35.164 -8.088 -4.225 1.00 66.81 268 PRO A C 1
ATOM 2118 O O . PRO A 1 268 ? 34.542 -7.728 -3.226 1.00 66.81 268 PRO A O 1
ATOM 2121 N N . LEU A 1 269 ? 34.816 -7.695 -5.454 1.00 62.09 269 LEU A N 1
ATOM 2122 C CA . LEU A 1 269 ? 33.693 -6.801 -5.735 1.00 62.09 269 LEU A CA 1
ATOM 2123 C C . LEU A 1 269 ? 32.322 -7.457 -5.494 1.00 62.09 269 LEU A C 1
ATOM 2125 O O . LEU A 1 269 ? 31.328 -6.753 -5.303 1.00 62.09 269 LEU A O 1
ATOM 2129 N N . LEU A 1 270 ? 32.255 -8.793 -5.451 1.00 63.59 270 LEU A N 1
ATOM 2130 C CA . LEU A 1 270 ? 31.025 -9.556 -5.213 1.00 63.59 270 LEU A CA 1
ATOM 2131 C C . LEU A 1 270 ? 30.856 -10.027 -3.758 1.00 63.59 270 LEU A C 1
ATOM 2133 O O . LEU A 1 270 ? 29.751 -10.422 -3.384 1.00 63.59 270 LEU A O 1
ATOM 2137 N N . GLU A 1 271 ? 31.884 -9.915 -2.905 1.00 65.00 271 GLU A N 1
ATOM 2138 C CA . GLU A 1 271 ? 31.845 -10.370 -1.499 1.00 65.00 271 GLU A CA 1
ATOM 2139 C C . GLU A 1 271 ? 30.720 -9.716 -0.670 1.00 65.00 271 GLU A C 1
ATOM 2141 O O . GLU A 1 271 ? 30.183 -10.327 0.255 1.00 65.00 271 GLU A O 1
ATOM 2146 N N . GLY A 1 272 ? 30.327 -8.482 -1.007 1.00 65.81 272 GLY A N 1
ATOM 2147 C CA . GLY A 1 272 ? 29.238 -7.755 -0.342 1.00 65.81 272 GLY A CA 1
ATOM 2148 C C . GLY A 1 272 ? 27.823 -8.166 -0.770 1.00 65.81 272 GLY A C 1
ATOM 2149 O O . GLY A 1 272 ? 26.856 -7.733 -0.142 1.00 65.81 272 GLY A O 1
ATOM 2150 N N . TYR A 1 273 ? 27.695 -8.981 -1.821 1.00 65.31 273 TYR A N 1
ATOM 2151 C CA . TYR A 1 273 ? 26.418 -9.344 -2.450 1.00 65.31 273 TYR A CA 1
ATOM 2152 C C . TYR A 1 273 ? 26.139 -10.852 -2.440 1.00 65.31 273 TYR A C 1
ATOM 2154 O O . TYR A 1 273 ? 25.055 -11.283 -2.832 1.00 65.31 273 TYR A O 1
ATOM 2162 N N . THR A 1 274 ? 27.082 -11.666 -1.964 1.00 62.47 274 THR A N 1
ATOM 2163 C CA . THR A 1 274 ? 26.869 -13.096 -1.728 1.00 62.47 274 THR A CA 1
ATOM 2164 C C . THR A 1 274 ? 26.105 -13.323 -0.426 1.00 62.47 274 THR A C 1
ATOM 2166 O O . THR A 1 274 ? 26.500 -12.819 0.629 1.00 62.47 274 THR A O 1
ATOM 2169 N N . LEU A 1 275 ? 25.043 -14.132 -0.469 1.00 55.78 275 LEU A N 1
ATOM 2170 C CA . LEU A 1 275 ? 24.458 -14.700 0.744 1.00 55.78 275 LEU A CA 1
ATOM 2171 C C . LEU A 1 275 ? 25.512 -15.617 1.369 1.00 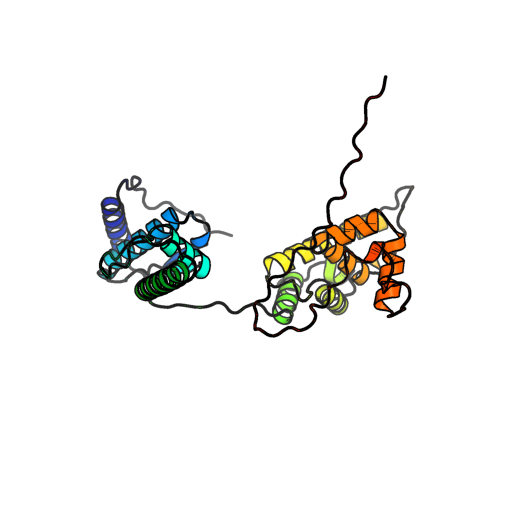55.78 275 LEU A C 1
ATOM 2173 O O . LEU A 1 275 ? 25.922 -16.596 0.748 1.00 55.78 275 LEU A O 1
ATOM 2177 N N . LYS A 1 276 ? 25.979 -15.297 2.580 1.00 48.91 276 LYS A N 1
ATOM 2178 C CA . LYS A 1 276 ? 26.761 -16.261 3.355 1.00 48.91 276 LYS A CA 1
ATOM 2179 C C . LYS A 1 276 ? 25.856 -17.460 3.608 1.00 48.91 276 LYS A C 1
ATOM 2181 O O . LYS A 1 276 ? 24.830 -17.308 4.265 1.00 48.91 276 LYS A O 1
ATOM 2186 N N . GLU A 1 277 ? 26.217 -18.619 3.071 1.00 42.88 277 GLU A N 1
ATOM 2187 C CA . GLU A 1 277 ? 25.622 -19.877 3.505 1.00 42.88 277 GLU A CA 1
ATOM 2188 C C . GLU A 1 277 ? 25.924 -20.011 5.002 1.00 42.88 277 GLU A C 1
ATOM 2190 O O . GLU A 1 277 ? 27.082 -20.112 5.411 1.00 42.88 277 GLU A O 1
ATOM 2195 N N . GLU A 1 278 ? 24.892 -19.903 5.839 1.00 41.31 278 GLU A N 1
ATOM 2196 C CA . GLU A 1 278 ? 25.000 -20.311 7.232 1.00 41.31 278 GLU A CA 1
ATOM 2197 C C . GLU A 1 278 ? 25.244 -21.822 7.224 1.00 41.31 278 GLU A C 1
ATOM 2199 O O . GLU A 1 278 ? 24.383 -22.593 6.805 1.00 41.31 278 GLU A O 1
ATOM 2204 N N . GLU A 1 279 ? 26.442 -22.249 7.630 1.00 38.91 279 GLU A N 1
ATOM 2205 C CA . GLU A 1 279 ? 26.718 -23.662 7.874 1.00 38.91 279 GLU A CA 1
ATOM 2206 C C . GLU A 1 279 ? 25.720 -24.183 8.920 1.00 38.91 279 GLU A C 1
ATOM 2208 O O . GLU A 1 279 ? 25.680 -23.715 10.061 1.00 38.91 279 GLU A O 1
ATOM 2213 N N . ASP A 1 280 ? 24.897 -25.144 8.496 1.00 35.00 280 ASP A N 1
ATOM 2214 C CA . ASP A 1 280 ? 23.843 -25.781 9.279 1.00 35.00 280 ASP A CA 1
ATOM 2215 C C . ASP A 1 280 ? 24.332 -26.248 10.661 1.00 35.00 280 ASP A C 1
ATOM 2217 O O . ASP A 1 280 ? 25.096 -27.206 10.806 1.00 35.00 280 ASP A O 1
ATOM 2221 N N . GLY A 1 281 ? 23.791 -25.607 11.697 1.00 32.88 281 GLY A N 1
ATOM 2222 C CA . GLY A 1 281 ? 23.955 -25.966 13.101 1.00 32.88 281 GLY A CA 1
ATOM 2223 C C . GLY A 1 281 ? 22.651 -25.806 13.884 1.00 32.88 281 GLY A C 1
ATOM 2224 O O . GLY A 1 281 ? 22.584 -25.001 14.800 1.00 32.88 281 GLY A O 1
ATOM 2225 N N . SER A 1 282 ? 21.617 -26.568 13.508 1.00 32.97 282 SER A N 1
ATOM 2226 C CA . SER A 1 282 ? 20.398 -26.897 14.279 1.00 32.97 282 SER A CA 1
ATOM 2227 C C . SER A 1 282 ? 19.721 -25.790 15.121 1.00 32.97 282 SER A C 1
ATOM 2229 O O . SER A 1 282 ? 20.128 -25.526 16.252 1.00 32.97 282 SER A O 1
ATOM 2231 N N . GLY A 1 283 ? 18.553 -25.310 14.668 1.00 26.58 283 GLY A N 1
ATOM 2232 C CA . GLY A 1 283 ? 17.527 -24.742 15.562 1.00 26.58 283 GLY A CA 1
ATOM 2233 C C . GLY A 1 283 ? 16.663 -23.621 14.974 1.00 26.58 283 GLY A C 1
ATOM 2234 O O . GLY A 1 283 ? 16.981 -22.457 15.147 1.00 26.58 283 GLY A O 1
ATOM 2235 N N . THR A 1 284 ? 15.550 -23.993 14.329 1.00 28.97 284 THR A N 1
ATOM 2236 C CA . THR A 1 284 ? 14.286 -23.232 14.136 1.00 28.97 284 THR A CA 1
ATOM 2237 C C . THR A 1 284 ? 14.286 -21.688 14.276 1.00 28.97 284 THR A C 1
ATOM 2239 O O . THR A 1 284 ? 14.257 -21.192 15.396 1.00 28.97 284 THR A O 1
ATOM 2242 N N . CYS A 1 285 ? 14.174 -21.003 13.119 1.00 26.50 285 CYS A N 1
ATOM 2243 C CA . CYS A 1 285 ? 13.462 -19.750 12.734 1.00 26.50 285 CYS A CA 1
ATOM 2244 C C . CYS A 1 285 ? 13.159 -18.636 13.781 1.00 26.50 285 CYS A C 1
ATOM 2246 O O . CYS A 1 285 ? 12.692 -18.944 14.875 1.00 26.50 285 CYS A O 1
ATOM 2248 N N . PRO A 1 286 ? 13.235 -17.328 13.410 1.00 32.25 286 PRO A N 1
ATOM 2249 C CA . PRO A 1 286 ? 12.538 -16.793 12.231 1.00 32.25 286 PRO A CA 1
ATOM 2250 C C . PRO A 1 286 ? 13.340 -15.875 11.296 1.00 32.25 286 PRO A C 1
ATOM 2252 O O . PRO A 1 286 ? 14.347 -15.273 11.649 1.00 32.25 286 PRO A O 1
ATOM 2255 N N . ALA A 1 287 ? 12.820 -15.784 10.071 1.00 33.75 287 ALA A N 1
ATOM 2256 C CA . ALA A 1 287 ? 13.298 -14.953 8.981 1.00 33.75 287 ALA A CA 1
ATOM 2257 C C . ALA A 1 287 ? 13.240 -13.458 9.328 1.00 33.75 287 ALA A C 1
ATOM 2259 O O . ALA A 1 287 ? 12.178 -12.839 9.325 1.00 33.75 287 ALA A O 1
ATOM 2260 N N . THR A 1 288 ? 14.409 -12.874 9.551 1.00 26.34 288 THR A N 1
ATOM 2261 C CA . THR A 1 288 ? 14.650 -11.437 9.433 1.00 26.34 288 THR A CA 1
ATOM 2262 C C . THR A 1 288 ? 15.600 -11.226 8.269 1.00 26.34 288 THR A C 1
ATOM 2264 O O . THR A 1 288 ? 16.730 -11.708 8.291 1.00 26.34 288 THR A O 1
ATOM 2267 N N . ALA A 1 289 ? 15.114 -10.531 7.241 1.00 29.53 289 ALA A N 1
ATOM 2268 C CA . ALA A 1 289 ? 15.914 -10.060 6.125 1.00 29.53 289 ALA A CA 1
ATOM 2269 C C . ALA A 1 289 ? 17.028 -9.154 6.664 1.00 29.53 289 ALA A C 1
ATOM 2271 O O . ALA A 1 289 ? 16.781 -8.030 7.108 1.00 29.53 289 ALA A O 1
ATOM 2272 N N . SER A 1 290 ? 18.251 -9.677 6.672 1.00 27.36 290 SER A N 1
ATOM 2273 C CA . SER A 1 290 ? 19.442 -8.917 7.016 1.00 27.36 290 SER A CA 1
ATOM 2274 C C . SER A 1 290 ? 19.682 -7.867 5.940 1.00 27.36 290 SER A C 1
ATOM 2276 O O . SER A 1 290 ? 19.900 -8.168 4.769 1.00 27.36 290 SER A O 1
ATOM 2278 N N . VAL A 1 291 ? 19.595 -6.620 6.383 1.00 32.41 291 VAL A N 1
ATOM 2279 C CA . VAL A 1 291 ? 19.900 -5.393 5.658 1.00 32.41 291 VAL A CA 1
ATOM 2280 C C . VAL A 1 291 ? 21.238 -5.522 4.917 1.00 32.41 291 VAL A C 1
ATOM 2282 O O . VAL A 1 291 ? 22.281 -5.726 5.537 1.00 32.41 291 VAL A O 1
ATOM 2285 N N . LEU A 1 292 ? 21.205 -5.347 3.594 1.00 34.50 292 LEU A N 1
ATOM 2286 C CA . LEU A 1 292 ? 22.379 -5.096 2.755 1.00 34.50 292 LEU A CA 1
ATOM 2287 C C . LEU A 1 292 ? 22.963 -3.719 3.117 1.00 34.50 292 LEU A C 1
ATOM 2289 O O . LEU A 1 292 ? 22.595 -2.700 2.535 1.00 34.50 292 LEU A O 1
ATOM 2293 N N . CYS A 1 293 ? 23.855 -3.679 4.104 1.00 27.61 293 CYS A N 1
ATOM 2294 C CA . CYS A 1 293 ? 24.717 -2.530 4.372 1.00 27.61 293 CYS A CA 1
ATOM 2295 C C . CYS A 1 293 ? 26.160 -2.893 3.995 1.00 27.61 293 CYS A C 1
ATOM 2297 O O . CYS A 1 293 ? 26.689 -3.856 4.556 1.00 27.61 293 CYS A O 1
ATOM 2299 N N . PRO A 1 294 ? 26.838 -2.131 3.118 1.00 31.95 294 PRO A N 1
ATOM 2300 C CA . PRO A 1 294 ? 28.270 -2.293 2.936 1.00 31.95 294 PRO A CA 1
ATOM 2301 C C . PRO A 1 294 ? 29.007 -1.835 4.201 1.00 31.95 294 PRO A C 1
ATOM 2303 O O . PRO A 1 294 ? 28.666 -0.828 4.830 1.00 31.95 294 PRO A O 1
ATOM 2306 N N . VAL A 1 295 ? 30.032 -2.599 4.575 1.00 34.06 295 VAL A N 1
ATOM 2307 C CA . VAL A 1 295 ? 30.958 -2.274 5.661 1.00 34.06 295 VAL A CA 1
ATOM 2308 C C . VAL A 1 295 ? 31.677 -0.970 5.314 1.00 34.06 295 VAL A C 1
ATOM 2310 O O . VAL A 1 295 ? 32.360 -0.874 4.299 1.00 34.06 295 VAL A O 1
ATOM 2313 N N . SER A 1 296 ? 31.524 0.042 6.169 1.00 30.80 296 SER A N 1
ATOM 2314 C CA . SER A 1 296 ? 32.258 1.305 6.071 1.00 30.80 296 SER A CA 1
ATOM 2315 C C . SER A 1 296 ? 33.756 1.039 6.242 1.00 30.80 296 SER A C 1
ATOM 2317 O O . SER A 1 296 ? 34.212 0.738 7.345 1.00 30.80 296 SER A O 1
ATOM 2319 N N . THR A 1 297 ? 34.542 1.175 5.177 1.00 31.58 297 THR A N 1
ATOM 2320 C CA . THR A 1 297 ? 36.006 1.229 5.282 1.00 31.58 297 THR A CA 1
ATOM 2321 C C . THR A 1 297 ? 36.443 2.532 5.968 1.00 31.58 297 THR A C 1
ATOM 2323 O O . THR A 1 297 ? 35.840 3.581 5.720 1.00 31.58 297 THR A O 1
ATOM 2326 N N . PRO A 1 298 ? 37.472 2.505 6.836 1.00 30.06 298 PRO A N 1
ATOM 2327 C CA . PRO A 1 298 ? 37.917 3.678 7.579 1.00 30.06 298 PRO A CA 1
ATOM 2328 C C . PRO A 1 298 ? 38.653 4.671 6.667 1.00 30.06 298 PRO A C 1
ATOM 2330 O O . PRO A 1 298 ? 39.469 4.281 5.833 1.00 30.06 298 PRO A O 1
ATOM 2333 N N . GLN A 1 299 ? 38.377 5.966 6.843 1.00 31.45 299 GLN A N 1
ATOM 2334 C CA . GLN A 1 299 ? 39.145 7.044 6.214 1.00 31.45 299 GLN A CA 1
ATOM 2335 C C . GLN A 1 299 ? 40.618 6.990 6.658 1.00 31.45 299 GLN A C 1
ATOM 2337 O O . GLN A 1 299 ? 40.876 6.775 7.845 1.00 31.45 299 GLN A O 1
ATOM 2342 N N . PRO A 1 300 ? 41.590 7.249 5.763 1.00 30.12 300 PRO A N 1
ATOM 2343 C CA . PRO A 1 300 ? 42.971 7.424 6.177 1.00 30.12 300 PRO A CA 1
ATOM 2344 C C . PRO A 1 300 ? 43.109 8.752 6.927 1.00 30.12 300 PRO A C 1
ATOM 2346 O O . PRO A 1 300 ? 42.804 9.829 6.410 1.00 30.12 300 PRO A O 1
ATOM 2349 N N . THR A 1 301 ? 43.573 8.663 8.168 1.00 32.44 301 THR A N 1
ATOM 2350 C CA . THR A 1 301 ? 44.036 9.791 8.970 1.00 32.44 301 THR A CA 1
ATOM 2351 C C . THR A 1 301 ? 45.181 10.499 8.251 1.00 32.44 301 THR A C 1
ATOM 2353 O O . THR A 1 301 ? 46.234 9.909 8.018 1.00 32.44 301 THR A O 1
ATOM 2356 N N . LEU A 1 302 ? 44.979 11.775 7.922 1.00 31.23 302 LEU A N 1
ATOM 2357 C CA . LEU A 1 302 ? 46.053 12.711 7.605 1.00 31.23 302 LEU A CA 1
ATOM 2358 C C . LEU A 1 302 ? 46.914 12.897 8.862 1.00 31.23 302 LEU A C 1
ATOM 2360 O O . LEU A 1 302 ? 46.545 13.634 9.775 1.00 31.23 302 LEU A O 1
ATOM 2364 N N . GLU A 1 303 ? 48.049 12.204 8.914 1.00 28.39 303 GLU A N 1
ATOM 2365 C CA . GLU A 1 303 ? 49.134 12.528 9.834 1.00 28.39 303 GLU A CA 1
ATOM 2366 C C . GLU A 1 303 ? 49.773 13.854 9.405 1.00 28.39 303 GLU A C 1
ATOM 2368 O O . GLU A 1 303 ? 50.369 13.977 8.335 1.00 28.39 303 GLU A O 1
ATOM 2373 N N . CYS A 1 304 ? 49.644 14.860 10.270 1.00 34.62 304 CYS A N 1
ATOM 2374 C CA . CYS A 1 304 ? 50.538 16.006 10.297 1.00 34.62 304 CYS A CA 1
ATOM 2375 C C . CYS A 1 304 ? 51.956 15.528 10.632 1.00 34.62 304 CYS A C 1
ATOM 2377 O O . CYS A 1 304 ? 52.176 14.984 11.714 1.00 34.62 304 CYS A O 1
ATOM 2379 N N . ALA A 1 305 ? 52.926 15.827 9.770 1.00 33.38 305 ALA A N 1
ATOM 2380 C CA . ALA A 1 305 ? 54.337 15.814 10.130 1.00 33.38 305 ALA A CA 1
ATOM 2381 C C . ALA A 1 305 ? 55.061 17.009 9.488 1.00 33.38 305 ALA A C 1
ATOM 2383 O O . ALA A 1 305 ? 55.241 17.049 8.273 1.00 33.38 305 ALA A O 1
ATOM 2384 N N . THR A 1 306 ? 55.467 17.922 10.381 1.00 39.56 306 THR A N 1
ATOM 2385 C CA . THR A 1 306 ? 56.516 18.968 10.302 1.00 39.56 306 THR A CA 1
ATOM 2386 C C . THR A 1 306 ? 56.399 20.093 9.284 1.00 39.56 306 THR A C 1
ATOM 2388 O O . THR A 1 306 ? 56.544 19.834 8.073 1.00 39.56 306 THR A O 1
#

Secondary structure (DSSP, 8-state):
-PPPP------PPP-SHHHHHHHHHHHHHT--S--EEEE--GGGS-HHHHHHHHHHHHHHHHHHHTSSS--EEEE---HHHHHHHHHHH-TTS-----------S--SHHHHHHHHHHHHHHHHHHHHH-SS--PPPPPPHHHHHHHHHHHHHSSS--HHHHHTTSHHHHHHHHHHHS-TT--SHHHHHHHHHHHHHHHHHHHHHHH---S--SS-TTTTTT-HHHHHHHHHHHHTSHHHHHHHHH-THHHHHHHHHHTT-TTGGG-GGGTTTSPP--------------------PPPPP-----

InterPro domains:
  IPR011646 KAP family P-loop domain [PF07693] (16-86)